Protein AF-0000000084759186 (afdb_homodimer)

Secondary structure (DSSP, 8-state):
----------HHHHHHHHHHHHHHT-HHHHHHHHHHHT----GGGHHHHHHHHHH-SEEHHHHHHHHT--HHHHHHHHHHHHHTTSEEEEE-SS-TTSEEEEE-HHHHHHHHHHHHHHHHHHHHHTTT--HHHHHHHHHHHHHHHHHHHT-/----------HHHHHHHHHHHHHHT-HHHHHHHHHHHT----GGGHHHHHHHHHH-SEEHHHHHHHHT--HHHHHHHHHHHHHTTSEEEEE-SS-TTSEEEEE-HHHHHHHHHHHHHHHHHHHHHTTT--HHHHHHHHHHHHHHHHHHHT-

Foldseek 3Di:
DPVPPDDDPCPVVVVVVVVVVVVVPDLVVLVQLCVLLVHDDDSVLSLVLLLQAVPPQDFLVVSCVVVVHDSVVSVVSLVVCVVVQQKDWAADPVGSVTIGMHGGPNSVSSVVSSVVSVVVVVVVVCPPPDPVVVVCCVVVVVVVVVVVVVD/DPVPPDDDPCVVVVVVVVVVVVVVPDLVVLVQLCVLLVHDDDSVLSLVLLLQAVPPQDFLVVSCVVVVHDSVVSVVSLVVCVVVQQKDWAADPVHSVTIGMHGGPNNVVSVVSSVVSVVVVVVVVCPPPDPVVVVCCVVVVVVVVVVVVVD

Organism: Klebsiella aerogenes (strain ATCC 13048 / DSM 30053 / CCUG 1429 / JCM 1235 / KCTC 2190 / NBRC 13534 / NCIMB 10102 / NCTC 10006 / CDC 819-56) (NCBI:txid1028307)

Radius of gyration: 20.35 Å; Cα contacts (8 Å, |Δi|>4): 389; chains: 2; bounding box: 46×51×60 Å

InterPro domains:
  IPR000835 MarR-type HTH domain [PF12802] (46-98)
  IPR000835 MarR-type HTH domain [PR00598] (58-74)
  IPR000835 MarR-type HTH domain [PR00598] (75-90)
  IPR000835 MarR-type HTH domain [PR00598] (94-110)
  IPR000835 MarR-type HTH domain [PR00598] (124-144)
  IPR000835 MarR-type HTH domain [PS50995] (14-146)
  IPR000835 MarR-type HTH domain [SM00347] (32-134)
  IPR036388 Winged helix-like DNA-binding domain superfamily [G3DSA:1.10.10.10] (1-151)
  IPR036390 Winged helix DNA-binding domain superfamily [SSF46785] (35-149)
  IPR039422 Transcription regulators MarR/SlyA-like [PTHR33164] (18-149)

Sequence (302 aa):
MQDAHNNYDITDFHGALLDIISVMNQPLRDEQILQAAGVQLEQMLFPLLVAVGRYGPVGVVELADHLGRDYTTVSRQVKKLEAQGLACKQANAKDRRISEVTLSEKGQRMIDAIAVARRRLMNQVLAGWSEDEVLALFRLTRKYANSLQRKMQDAHNNYDITDFHGALLDIISVMNQPLRDEQILQAAGVQLEQMLFPLLVAVGRYGPVGVVELADHLGRDYTTVSRQVKKLEAQGLACKQANAKDRRISEVTLSEKGQRMIDAIAVARRRLMNQVLAGWSEDEVLALFRLTRKYANSLQRK

Solvent-accessible surface area (backbone atoms only — not comparable to full-atom values): 16205 Å² total; per-residue (Å²): 129,80,78,73,73,62,79,64,84,45,65,64,40,54,50,21,51,51,48,41,50,21,55,72,41,22,66,67,53,55,48,51,36,36,58,65,35,70,55,91,69,64,72,88,46,46,67,54,54,53,46,32,68,69,54,40,74,32,35,60,62,58,51,11,45,48,68,51,48,55,52,68,61,42,52,54,49,50,52,51,35,36,75,71,49,29,29,41,78,42,61,31,88,89,43,68,88,38,53,24,31,32,58,27,74,60,26,46,54,49,51,52,36,38,49,54,28,45,40,53,54,54,30,58,52,50,56,86,58,53,70,69,57,51,54,48,42,39,52,44,46,36,51,49,32,56,37,53,74,76,100,127,83,79,73,72,63,80,66,84,46,64,63,40,54,50,21,53,50,49,40,50,21,55,71,42,22,67,66,52,54,48,50,35,35,57,66,34,72,55,90,70,63,71,88,47,46,66,54,54,52,45,33,70,69,55,41,75,32,35,61,62,57,51,12,45,48,68,51,48,55,52,69,60,44,51,53,49,49,52,52,35,36,75,71,48,31,31,41,78,41,62,31,88,89,45,66,88,39,52,24,32,32,58,27,73,62,25,46,54,49,51,51,36,37,49,55,28,47,39,53,54,53,30,57,52,49,54,86,57,52,71,68,58,50,53,46,44,37,51,45,45,37,52,48,31,56,39,54,73,78,99

pLDDT: mean 91.89, std 10.76, range [29.97, 98.69]

Nearest PDB structures (foldseek):
  2yr2-assembly1_A  TM=8.138E-01  e=5.892E-07  Sulfurisphaera tokodaii
  4zzl-assembly1_B  TM=7.184E-01  e=1.821E-06  Pseudomonas aeruginosa
  4zzl-assembly1_A  TM=7.058E-01  e=1.250E-06  Pseudomonas aeruginosa
  1lj9-assembly1_B  TM=6.520E-01  e=1.103E-06  Enterococcus faecalis
  1lnw-assembly7_A  TM=6.475E-01  e=1.103E-06  Pseudomonas aeruginosa

Structure (mmCIF, N/CA/C/O backbone):
data_AF-0000000084759186-model_v1
#
loop_
_entity.id
_entity.type
_entity.pdbx_description
1 polymer 'Putative regulatory protein MarR'
#
loop_
_atom_site.group_PDB
_atom_site.id
_atom_site.type_symbol
_atom_site.label_atom_id
_atom_site.label_alt_id
_atom_site.label_comp_id
_atom_site.label_asym_id
_atom_site.label_entity_id
_atom_site.label_seq_id
_atom_site.pdbx_PDB_ins_code
_atom_site.Cartn_x
_atom_site.Cartn_y
_atom_site.Cartn_z
_atom_site.occupancy
_atom_site.B_iso_or_equiv
_atom_site.auth_seq_id
_atom_site.auth_comp_id
_atom_site.auth_asym_id
_atom_site.auth_atom_id
_atom_site.pdbx_PDB_model_num
ATOM 1 N N . MET A 1 1 ? -22.516 -23.75 16.75 1 29.97 1 MET A N 1
ATOM 2 C CA . MET A 1 1 ? -22.625 -22.453 16.078 1 29.97 1 MET A CA 1
ATOM 3 C C . MET A 1 1 ? -21.984 -22.5 14.703 1 29.97 1 MET A C 1
ATOM 5 O O . MET A 1 1 ? -20.844 -22.969 14.562 1 29.97 1 MET A O 1
ATOM 9 N N . GLN A 1 2 ? -22.531 -22.828 13.633 1 36.16 2 GLN A N 1
ATOM 10 C CA . GLN A 1 2 ? -22.062 -23.234 12.312 1 36.16 2 GLN A CA 1
ATOM 11 C C . GLN A 1 2 ? -21.016 -22.25 11.773 1 36.16 2 GLN A C 1
ATOM 13 O O . GLN A 1 2 ? -21.297 -21.047 11.672 1 36.16 2 GLN A O 1
ATOM 18 N N . ASP A 1 3 ? -19.766 -22.219 12.148 1 42.41 3 ASP A N 1
ATOM 19 C CA . ASP A 1 3 ? -18.656 -21.312 11.828 1 42.41 3 ASP A CA 1
ATOM 20 C C . ASP A 1 3 ? -18.719 -20.875 10.367 1 42.41 3 ASP A C 1
ATOM 22 O O . ASP A 1 3 ? -18.266 -21.594 9.477 1 42.41 3 ASP A O 1
ATOM 26 N N . ALA A 1 4 ? -19.938 -20.531 9.961 1 45.53 4 ALA A N 1
ATOM 27 C CA . ALA A 1 4 ? -20.266 -20.219 8.57 1 45.53 4 ALA A CA 1
ATOM 28 C C . ALA A 1 4 ? -19.109 -19.484 7.895 1 45.53 4 ALA A C 1
ATOM 30 O O . ALA A 1 4 ? -18.875 -18.297 8.164 1 45.53 4 ALA A O 1
ATOM 31 N N . HIS A 1 5 ? -17.938 -20.125 7.715 1 59.78 5 HIS A N 1
ATOM 32 C CA . HIS A 1 5 ? -16.766 -19.594 7.035 1 59.78 5 HIS A CA 1
ATOM 33 C C . HIS A 1 5 ? -17.141 -18.812 5.781 1 59.78 5 HIS A C 1
ATOM 35 O O . HIS A 1 5 ? -17.797 -19.359 4.883 1 59.78 5 HIS A O 1
ATOM 41 N N . ASN A 1 6 ? -17.375 -17.5 5.82 1 76.38 6 ASN A N 1
ATOM 42 C CA . ASN A 1 6 ? -17.703 -16.672 4.664 1 76.38 6 ASN A CA 1
ATOM 43 C C . ASN A 1 6 ? -16.719 -16.891 3.518 1 76.38 6 ASN A C 1
ATOM 45 O O . ASN A 1 6 ? -15.57 -17.281 3.744 1 76.38 6 ASN A O 1
ATOM 49 N N . ASN A 1 7 ? -17.234 -17.078 2.367 1 90.81 7 ASN A N 1
ATOM 50 C CA . ASN A 1 7 ? -16.5 -17.25 1.122 1 90.81 7 ASN A CA 1
ATOM 51 C C . ASN A 1 7 ? -16.781 -16.109 0.146 1 90.81 7 ASN A C 1
ATOM 53 O O . ASN A 1 7 ? -17.281 -16.344 -0.953 1 90.81 7 ASN A O 1
ATOM 57 N N . TYR A 1 8 ? -16.406 -14.984 0.609 1 95.69 8 TYR A N 1
ATOM 58 C CA . TYR A 1 8 ? -16.609 -13.82 -0.238 1 95.69 8 TYR A CA 1
ATOM 59 C C . TYR A 1 8 ? -15.672 -13.836 -1.438 1 95.69 8 TYR A C 1
ATOM 61 O O . TYR A 1 8 ? -14.523 -14.273 -1.328 1 95.69 8 TYR A O 1
ATOM 69 N N . ASP A 1 9 ? -16.188 -13.477 -2.578 1 96.38 9 ASP A N 1
ATOM 70 C CA . ASP A 1 9 ? -15.297 -13.188 -3.699 1 96.38 9 ASP A CA 1
ATOM 71 C C . ASP A 1 9 ? -14.523 -11.891 -3.463 1 96.38 9 ASP A C 1
ATOM 73 O O . ASP A 1 9 ? -15.07 -10.797 -3.615 1 96.38 9 ASP A O 1
ATOM 77 N N . ILE A 1 10 ? -13.227 -11.984 -3.16 1 96.62 10 ILE A N 1
ATOM 78 C CA . ILE A 1 10 ? -12.438 -10.836 -2.721 1 96.62 10 ILE A CA 1
ATOM 79 C C . ILE A 1 10 ? -11.688 -10.242 -3.912 1 96.62 10 ILE A C 1
ATOM 81 O O . ILE A 1 10 ? -10.898 -9.305 -3.752 1 96.62 10 ILE A O 1
ATOM 85 N N . THR A 1 11 ? -11.898 -10.734 -5.117 1 95.31 11 THR A N 1
ATOM 86 C CA . THR A 1 11 ? -11.086 -10.383 -6.277 1 95.31 11 THR A CA 1
ATOM 87 C C . THR A 1 11 ? -11.109 -8.875 -6.52 1 95.31 11 THR A C 1
ATOM 89 O O . THR A 1 11 ? -10.055 -8.242 -6.625 1 95.31 11 THR A O 1
ATOM 92 N N . ASP A 1 12 ? -12.273 -8.328 -6.512 1 95.75 12 ASP A N 1
ATOM 93 C CA . ASP A 1 12 ? -12.398 -6.902 -6.785 1 95.75 12 ASP A CA 1
ATOM 94 C C . ASP A 1 12 ? -11.875 -6.074 -5.617 1 95.75 12 ASP A C 1
ATOM 96 O O . ASP A 1 12 ? -11.297 -5.004 -5.816 1 95.75 12 ASP A O 1
ATOM 100 N N . PHE A 1 13 ? -12.125 -6.543 -4.395 1 97.88 13 PHE A N 1
ATOM 101 C CA . PHE A 1 13 ? -11.664 -5.84 -3.203 1 97.88 13 PHE A CA 1
ATOM 102 C C . PHE A 1 13 ? -10.141 -5.828 -3.137 1 97.88 13 PHE A C 1
ATOM 104 O O . PHE A 1 13 ? -9.531 -4.77 -2.977 1 97.88 13 PHE A O 1
ATOM 111 N N . HIS A 1 14 ? -9.539 -6.992 -3.316 1 96.56 14 HIS A N 1
ATOM 112 C CA . HIS A 1 14 ? -8.086 -7.078 -3.332 1 96.56 14 HIS A CA 1
ATOM 113 C C . HIS A 1 14 ? -7.5 -6.238 -4.465 1 96.56 14 HIS A C 1
ATOM 115 O O . HIS A 1 14 ? -6.5 -5.539 -4.27 1 96.56 14 HIS A O 1
ATOM 121 N N . GLY A 1 15 ? -8.141 -6.281 -5.652 1 95.75 15 GLY A N 1
ATOM 122 C CA . GLY A 1 15 ? -7.715 -5.438 -6.754 1 95.75 15 GLY A CA 1
ATOM 123 C C . GLY A 1 15 ? -7.754 -3.957 -6.422 1 95.75 15 GLY A C 1
ATOM 124 O O . GLY A 1 15 ? -6.855 -3.203 -6.809 1 95.75 15 GLY A O 1
ATOM 125 N N . ALA A 1 16 ? -8.789 -3.514 -5.707 1 97.31 16 ALA A N 1
ATOM 126 C CA . ALA A 1 16 ? -8.906 -2.121 -5.277 1 97.31 16 ALA A CA 1
ATOM 127 C C . ALA A 1 16 ? -7.777 -1.743 -4.324 1 97.31 16 ALA A C 1
ATOM 129 O O . ALA A 1 16 ? -7.223 -0.645 -4.41 1 97.31 16 ALA A O 1
ATOM 130 N N . LEU A 1 17 ? -7.426 -2.66 -3.398 1 96.5 17 LEU A N 1
ATOM 131 C CA . LEU A 1 17 ? -6.309 -2.42 -2.49 1 96.5 17 LEU A CA 1
ATOM 132 C C . LEU A 1 17 ? -5.008 -2.238 -3.266 1 96.5 17 LEU A C 1
ATOM 134 O O . LEU A 1 17 ? -4.25 -1.301 -3.004 1 96.5 17 LEU A O 1
ATOM 138 N N . LEU A 1 18 ? -4.785 -3.049 -4.258 1 94.12 18 LEU A N 1
ATOM 139 C CA . LEU A 1 18 ? -3.578 -2.947 -5.07 1 94.12 18 LEU A CA 1
ATOM 140 C C . LEU A 1 18 ? -3.551 -1.63 -5.84 1 94.12 18 LEU A C 1
ATOM 142 O O . LEU A 1 18 ? -2.496 -1.005 -5.973 1 94.12 18 LEU A O 1
ATOM 146 N N . ASP A 1 19 ? -4.695 -1.221 -6.348 1 94.81 19 ASP A N 1
ATOM 147 C CA . ASP A 1 19 ? -4.777 0.054 -7.051 1 94.81 19 ASP A CA 1
ATOM 148 C C . ASP A 1 19 ? -4.434 1.218 -6.125 1 94.81 19 ASP A C 1
ATOM 150 O O . ASP A 1 19 ? -3.699 2.131 -6.512 1 94.81 19 ASP A O 1
ATOM 154 N N . ILE A 1 20 ? -4.949 1.207 -4.961 1 95.38 20 ILE A N 1
ATOM 155 C CA . ILE A 1 20 ? -4.695 2.26 -3.982 1 95.38 20 ILE A CA 1
ATOM 156 C C . ILE A 1 20 ? -3.209 2.287 -3.631 1 95.38 20 ILE A C 1
ATOM 158 O O . ILE A 1 20 ? -2.58 3.348 -3.648 1 95.38 20 ILE A O 1
ATOM 162 N N . ILE A 1 21 ? -2.666 1.12 -3.379 1 92.06 21 ILE A N 1
ATOM 163 C CA . ILE A 1 21 ? -1.254 1.005 -3.031 1 92.06 21 ILE A CA 1
ATOM 164 C C . ILE A 1 21 ? -0.395 1.52 -4.184 1 92.06 21 ILE A C 1
ATOM 166 O O . ILE A 1 21 ? 0.583 2.238 -3.965 1 92.06 21 ILE A O 1
ATOM 170 N N . SER A 1 22 ? -0.747 1.16 -5.395 1 90.94 22 SER A N 1
ATOM 171 C CA . SER A 1 22 ? -0.019 1.602 -6.582 1 90.94 22 SER A CA 1
ATOM 172 C C . SER A 1 22 ? 0.025 3.123 -6.668 1 90.94 22 SER A C 1
ATOM 174 O O . SER A 1 22 ? 1.08 3.705 -6.926 1 90.94 22 SER A O 1
ATOM 176 N N . VAL A 1 23 ? -1.062 3.801 -6.422 1 90.62 23 VAL A N 1
ATOM 177 C CA . VAL A 1 23 ? -1.126 5.258 -6.488 1 90.62 23 VAL A CA 1
ATOM 178 C C . VAL A 1 23 ? -0.331 5.863 -5.336 1 90.62 23 VAL A C 1
ATOM 180 O O . VAL A 1 23 ? 0.427 6.816 -5.531 1 90.62 23 VAL A O 1
ATOM 183 N N . MET A 1 24 ? -0.495 5.266 -4.156 1 88.31 24 MET A N 1
ATOM 184 C CA . MET A 1 24 ? 0.158 5.793 -2.963 1 88.31 24 MET A CA 1
ATOM 185 C C . MET A 1 24 ? 1.672 5.641 -3.059 1 88.31 24 MET A C 1
ATOM 187 O O . MET A 1 24 ? 2.416 6.438 -2.482 1 88.31 24 MET A O 1
ATOM 191 N N . ASN A 1 25 ? 2.131 4.695 -3.818 1 82.75 25 ASN A N 1
ATOM 192 C CA . ASN A 1 25 ? 3.561 4.426 -3.934 1 82.75 25 ASN A CA 1
ATOM 193 C C . ASN A 1 25 ? 4.172 5.152 -5.129 1 82.75 25 ASN A C 1
ATOM 195 O O . ASN A 1 25 ? 5.371 5.023 -5.395 1 82.75 25 ASN A O 1
ATOM 199 N N . GLN A 1 26 ? 3.42 5.918 -5.832 1 85.12 26 GLN A N 1
ATOM 200 C CA . GLN A 1 26 ? 3.943 6.641 -6.984 1 85.12 26 GLN A CA 1
ATOM 201 C C . GLN A 1 26 ? 4.777 7.844 -6.551 1 85.12 26 GLN A C 1
ATOM 203 O O . GLN A 1 26 ? 4.289 8.711 -5.82 1 85.12 26 GLN A O 1
ATOM 208 N N . PRO A 1 27 ? 5.949 7.953 -7.102 1 83.44 27 PRO A N 1
ATOM 209 C CA . PRO A 1 27 ? 6.812 9.078 -6.75 1 83.44 27 PRO A CA 1
ATOM 210 C C . PRO A 1 27 ? 6.195 10.43 -7.105 1 83.44 27 PRO A C 1
ATOM 212 O O . PRO A 1 27 ? 6.422 11.422 -6.406 1 83.44 27 PRO A O 1
ATOM 215 N N . LEU A 1 28 ? 5.469 10.461 -8.109 1 84.69 28 LEU A N 1
ATOM 216 C CA . LEU A 1 28 ? 4.855 11.719 -8.531 1 84.69 28 LEU A CA 1
ATOM 217 C C . LEU A 1 28 ? 3.867 12.219 -7.484 1 84.69 28 LEU A C 1
ATOM 219 O O . LEU A 1 28 ? 3.756 13.43 -7.262 1 84.69 28 LEU A O 1
ATOM 223 N N . ARG A 1 29 ? 3.15 11.336 -6.871 1 86.62 29 ARG A N 1
ATOM 224 C CA . ARG A 1 29 ? 2.219 11.719 -5.816 1 86.62 29 ARG A CA 1
ATOM 225 C C . ARG A 1 29 ? 2.957 12.32 -4.625 1 86.62 29 ARG A C 1
ATOM 227 O O . ARG A 1 29 ? 2.539 13.344 -4.078 1 86.62 29 ARG A O 1
ATOM 234 N N . ASP A 1 30 ? 4.062 11.703 -4.262 1 90.31 30 ASP A N 1
ATOM 235 C CA . ASP A 1 30 ? 4.879 12.219 -3.174 1 90.31 30 ASP A CA 1
ATOM 236 C C . ASP A 1 30 ? 5.371 13.633 -3.482 1 90.31 30 ASP A C 1
ATOM 238 O O . ASP A 1 30 ? 5.332 14.516 -2.621 1 90.31 30 ASP A O 1
ATOM 242 N N . GLU A 1 31 ? 5.719 13.789 -4.691 1 91.38 31 GLU A N 1
ATOM 243 C CA . GLU A 1 31 ? 6.203 15.102 -5.105 1 91.38 31 GLU A CA 1
ATOM 244 C C . GLU A 1 31 ? 5.102 16.156 -5.016 1 91.38 31 GLU A C 1
ATOM 246 O O . GLU A 1 31 ? 5.348 17.281 -4.582 1 91.38 31 GLU A O 1
ATOM 251 N N . GLN A 1 32 ? 3.967 15.789 -5.449 1 92.75 32 GLN A N 1
ATOM 252 C CA . GLN A 1 32 ? 2.832 16.703 -5.387 1 92.75 32 GLN A CA 1
ATOM 253 C C . GLN A 1 32 ? 2.539 17.125 -3.949 1 92.75 32 GLN A C 1
ATOM 255 O O . GLN A 1 32 ? 2.291 18.297 -3.676 1 92.75 32 GLN A O 1
ATOM 260 N N . ILE A 1 33 ? 2.6 16.234 -3.053 1 95 33 ILE A N 1
ATOM 261 C CA . ILE A 1 33 ? 2.33 16.516 -1.646 1 95 33 ILE A CA 1
ATOM 262 C C . ILE A 1 33 ? 3.434 17.406 -1.079 1 95 33 ILE A C 1
ATOM 264 O O . ILE A 1 33 ? 3.154 18.375 -0.377 1 95 33 ILE A O 1
ATOM 268 N N . LEU A 1 34 ? 4.672 17.062 -1.412 1 96.56 34 LEU A N 1
ATOM 269 C CA . LEU A 1 34 ? 5.801 17.844 -0.929 1 96.56 34 LEU A CA 1
ATOM 270 C C . LEU A 1 34 ? 5.711 19.281 -1.438 1 96.56 34 LEU A C 1
ATOM 272 O O . LEU A 1 34 ? 5.918 20.234 -0.677 1 96.56 34 LEU A O 1
ATOM 276 N N . GLN A 1 35 ? 5.344 19.422 -2.68 1 96.25 35 GLN A N 1
ATOM 277 C CA . GLN A 1 35 ? 5.191 20.75 -3.271 1 96.25 35 GLN A CA 1
ATOM 278 C C . GLN A 1 35 ? 4.047 21.516 -2.619 1 96.25 35 GLN A C 1
ATOM 280 O O . GLN A 1 35 ? 4.199 22.688 -2.264 1 96.25 35 GLN A O 1
ATOM 285 N N . ALA A 1 36 ? 2.975 20.859 -2.473 1 96.06 36 ALA A N 1
ATOM 286 C CA . ALA A 1 36 ? 1.81 21.484 -1.861 1 96.06 36 ALA A CA 1
ATOM 287 C C . ALA A 1 36 ? 2.098 21.891 -0.419 1 96.06 36 ALA A C 1
ATOM 289 O O . ALA A 1 36 ? 1.571 22.891 0.068 1 96.06 36 ALA A O 1
ATOM 290 N N . ALA A 1 37 ? 2.883 21.125 0.257 1 97 37 ALA A N 1
ATOM 291 C CA . ALA A 1 37 ? 3.24 21.391 1.647 1 97 37 ALA A CA 1
ATOM 292 C C . ALA A 1 37 ? 4.293 22.5 1.738 1 97 37 ALA A C 1
ATOM 294 O O . ALA A 1 37 ? 4.531 23.047 2.816 1 97 37 ALA A O 1
ATOM 295 N N . GLY A 1 38 ? 5.008 22.766 0.639 1 96.88 38 GLY A N 1
ATOM 296 C CA . GLY A 1 38 ? 6.051 23.781 0.621 1 96.88 38 GLY A CA 1
ATOM 297 C C . GLY A 1 38 ? 7.309 23.359 1.352 1 96.88 38 GLY A C 1
ATOM 298 O O . GLY A 1 38 ? 7.949 24.172 2.021 1 96.88 38 GLY A O 1
ATOM 299 N N . VAL A 1 39 ? 7.637 22.109 1.291 1 96.75 39 VAL A N 1
ATOM 300 C CA . VAL A 1 39 ? 8.812 21.625 2 1 96.75 39 VAL A CA 1
ATOM 301 C C . VAL A 1 39 ? 9.812 21.031 1.005 1 96.75 39 VAL A C 1
ATOM 303 O O . VAL A 1 39 ? 9.43 20.625 -0.1 1 96.75 39 VAL A O 1
ATOM 306 N N . GLN A 1 40 ? 11.023 21.078 1.417 1 95.12 40 GLN A N 1
ATOM 307 C CA . GLN A 1 40 ? 12.094 20.469 0.633 1 95.12 40 GLN A CA 1
ATOM 308 C C . GLN A 1 40 ? 12.602 19.188 1.285 1 95.12 40 GLN A C 1
ATOM 310 O O . GLN A 1 40 ? 13.102 19.219 2.412 1 95.12 40 GLN A O 1
ATOM 315 N N . LEU A 1 41 ? 12.461 18.062 0.63 1 96.44 41 LEU A N 1
ATOM 316 C CA . LEU A 1 41 ? 12.875 16.734 1.083 1 96.44 41 LEU A CA 1
ATOM 317 C C . LEU A 1 41 ? 13.156 15.82 -0.103 1 96.44 41 LEU A C 1
ATOM 319 O O . LEU A 1 41 ? 12.406 15.812 -1.078 1 96.44 41 LEU A O 1
ATOM 323 N N . GLU A 1 42 ? 14.305 15.18 -0.032 1 94.25 42 GLU A N 1
ATOM 324 C CA . GLU A 1 42 ? 14.531 14.164 -1.055 1 94.25 42 GLU A CA 1
ATOM 325 C C . GLU A 1 42 ? 13.375 13.164 -1.1 1 94.25 42 GLU A C 1
ATOM 327 O O . GLU A 1 42 ? 12.961 12.641 -0.065 1 94.25 42 GLU A O 1
ATOM 332 N N . GLN A 1 43 ? 12.977 12.922 -2.271 1 91.19 43 GLN A N 1
ATOM 333 C CA . GLN A 1 43 ? 11.781 12.102 -2.465 1 91.19 43 GLN A CA 1
ATOM 334 C C . GLN A 1 43 ? 11.961 10.727 -1.834 1 91.19 43 GLN A C 1
ATOM 336 O O . GLN A 1 43 ? 11.016 10.18 -1.255 1 91.19 43 GLN A O 1
ATOM 341 N N . MET A 1 44 ? 13.164 10.18 -1.938 1 89.06 44 MET A N 1
ATOM 342 C CA . MET A 1 44 ? 13.422 8.836 -1.429 1 89.06 44 MET A CA 1
ATOM 343 C C . MET A 1 44 ? 13.297 8.789 0.09 1 89.06 44 MET A C 1
ATOM 345 O O . MET A 1 44 ? 13.18 7.715 0.678 1 89.06 44 MET A O 1
ATOM 349 N N . LEU A 1 45 ? 13.32 9.977 0.776 1 95.19 45 LEU A N 1
ATOM 350 C CA . LEU A 1 45 ? 13.273 10.031 2.232 1 95.19 45 LEU A CA 1
ATOM 351 C C . LEU A 1 45 ? 11.836 10.219 2.721 1 95.19 45 LEU A C 1
ATOM 353 O O . LEU A 1 45 ? 11.555 10.031 3.906 1 95.19 45 LEU A O 1
ATOM 357 N N . PHE A 1 46 ? 10.953 10.5 1.841 1 95.56 46 PHE A N 1
ATOM 358 C CA . PHE A 1 46 ? 9.594 10.875 2.195 1 95.56 46 PHE A CA 1
ATOM 359 C C . PHE A 1 46 ? 8.883 9.727 2.902 1 95.56 46 PHE A C 1
ATOM 361 O O . PHE A 1 46 ? 8.367 9.898 4.008 1 95.56 46 PHE A O 1
ATOM 368 N N . PRO A 1 47 ? 8.844 8.469 2.357 1 94.25 47 PRO A N 1
ATOM 369 C CA . PRO A 1 47 ? 8.164 7.379 3.057 1 94.25 47 PRO A CA 1
ATOM 370 C C . PRO A 1 47 ? 8.742 7.113 4.445 1 94.25 47 PRO A C 1
ATOM 372 O O . PRO A 1 47 ? 8 6.777 5.371 1 94.25 47 PRO A O 1
ATOM 375 N N . LEU A 1 48 ? 10.016 7.297 4.547 1 95.69 48 LEU A N 1
ATOM 376 C CA . LEU A 1 48 ? 10.672 7.039 5.824 1 95.69 48 LEU A CA 1
ATOM 377 C C . LEU A 1 48 ? 10.273 8.086 6.859 1 95.69 48 LEU A C 1
ATOM 379 O O . LEU A 1 48 ? 9.969 7.75 8.008 1 95.69 48 LEU A O 1
ATOM 383 N N . LEU A 1 49 ? 10.305 9.344 6.457 1 97.69 49 LEU A N 1
ATOM 384 C CA . LEU A 1 49 ? 9.891 10.422 7.355 1 97.69 49 LEU A CA 1
ATOM 385 C C . LEU A 1 49 ? 8.477 10.188 7.867 1 97.69 49 LEU A C 1
ATOM 387 O O . LEU A 1 49 ? 8.211 10.312 9.062 1 97.69 49 LEU A O 1
ATOM 391 N N . VAL A 1 50 ? 7.613 9.812 6.973 1 96.75 50 VAL A N 1
ATOM 392 C CA . VAL A 1 50 ? 6.219 9.555 7.309 1 96.75 50 VAL A CA 1
ATOM 393 C C . VAL A 1 50 ? 6.125 8.375 8.273 1 96.75 50 VAL A C 1
ATOM 395 O O . VAL A 1 50 ? 5.395 8.43 9.266 1 96.75 50 VAL A O 1
ATOM 398 N N . ALA A 1 51 ? 6.859 7.348 7.996 1 95.69 51 ALA A N 1
ATOM 399 C CA . ALA A 1 51 ? 6.844 6.16 8.852 1 95.69 51 ALA A CA 1
ATOM 400 C C . ALA A 1 51 ? 7.352 6.484 10.25 1 95.69 51 ALA A C 1
ATOM 402 O O . ALA A 1 51 ? 6.781 6.027 11.242 1 95.69 51 ALA A O 1
ATOM 403 N N . VAL A 1 52 ? 8.398 7.266 10.344 1 96.88 52 VAL A N 1
ATOM 404 C CA . VAL A 1 52 ? 8.922 7.652 11.648 1 96.88 52 VAL A CA 1
ATOM 405 C C . VAL A 1 52 ? 7.879 8.461 12.406 1 96.88 52 VAL A C 1
ATOM 407 O O . VAL A 1 52 ? 7.68 8.266 13.609 1 96.88 52 VAL A O 1
ATOM 410 N N . GLY A 1 53 ? 7.234 9.391 11.727 1 95.94 53 GLY A N 1
ATOM 411 C CA . GLY A 1 53 ? 6.184 10.18 12.344 1 95.94 53 GLY A CA 1
ATOM 412 C C . GLY A 1 53 ? 5.027 9.344 12.852 1 95.94 53 GLY A C 1
ATOM 413 O O . GLY A 1 53 ? 4.402 9.68 13.859 1 95.94 53 GLY A O 1
ATOM 414 N N . ARG A 1 54 ? 4.82 8.266 12.234 1 94.19 54 ARG A N 1
ATOM 415 C CA . ARG A 1 54 ? 3.66 7.43 12.547 1 94.19 54 ARG A CA 1
ATOM 416 C C . ARG A 1 54 ? 3.996 6.398 13.617 1 94.19 54 ARG A C 1
ATOM 418 O O . ARG A 1 54 ? 3.197 6.156 14.523 1 94.19 54 ARG A O 1
ATOM 425 N N . TYR A 1 55 ? 5.125 5.824 13.5 1 92.81 55 TYR A N 1
ATOM 426 C CA . TYR A 1 55 ? 5.422 4.645 14.312 1 92.81 55 TYR A CA 1
ATOM 427 C C . TYR A 1 55 ? 6.453 4.965 15.383 1 92.81 55 TYR A C 1
ATOM 429 O O . TYR A 1 55 ? 6.746 4.129 16.25 1 92.81 55 TYR A O 1
ATOM 437 N N . GLY A 1 56 ? 7.051 6.137 15.367 1 90.94 56 GLY A N 1
ATOM 438 C CA . GLY A 1 56 ? 8.102 6.473 16.312 1 90.94 56 GLY A CA 1
ATOM 439 C C . GLY A 1 56 ? 7.594 6.652 17.734 1 90.94 56 GLY A C 1
ATOM 440 O O . GLY A 1 56 ? 6.426 6.996 17.938 1 90.94 56 GLY A O 1
ATOM 441 N N . PRO A 1 57 ? 8.43 6.402 18.734 1 95 57 PRO A N 1
ATOM 442 C CA . PRO A 1 57 ? 9.781 5.832 18.625 1 95 57 PRO A CA 1
ATOM 443 C C . PRO A 1 57 ? 9.773 4.41 18.078 1 95 57 PRO A C 1
ATOM 445 O O . PRO A 1 57 ? 8.93 3.596 18.469 1 95 57 PRO A O 1
ATOM 448 N N . VAL A 1 58 ? 10.656 4.152 17.047 1 94.44 58 VAL A N 1
ATOM 449 C CA . VAL A 1 58 ? 10.625 2.865 16.359 1 94.44 58 VAL A CA 1
ATOM 450 C C . VAL A 1 58 ? 12.047 2.43 16.016 1 94.44 58 VAL A C 1
ATOM 452 O O . VAL A 1 58 ? 12.883 3.254 15.641 1 94.44 58 VAL A O 1
ATOM 455 N N . GLY A 1 59 ? 12.281 1.138 16.156 1 94.19 59 GLY A N 1
ATOM 456 C CA . GLY A 1 59 ? 13.578 0.607 15.758 1 94.19 59 GLY A CA 1
ATOM 457 C C . GLY A 1 59 ? 13.773 0.561 14.258 1 94.19 59 GLY A C 1
ATOM 458 O O . GLY A 1 59 ? 12.805 0.455 13.5 1 94.19 59 GLY A O 1
ATOM 459 N N . VAL A 1 60 ? 15.031 0.569 13.867 1 92.56 60 VAL A N 1
ATOM 460 C CA . VAL A 1 60 ? 15.375 0.584 12.453 1 92.56 60 VAL A CA 1
ATOM 461 C C . VAL A 1 60 ? 14.906 -0.712 11.797 1 92.56 60 VAL A C 1
ATOM 463 O O . VAL A 1 60 ? 14.414 -0.699 10.664 1 92.56 60 VAL A O 1
ATOM 466 N N . VAL A 1 61 ? 14.93 -1.768 12.5 1 90.44 61 VAL A N 1
ATOM 467 C CA . VAL A 1 61 ? 14.5 -3.059 11.969 1 90.44 61 VAL A CA 1
ATOM 468 C C . VAL A 1 61 ? 12.992 -3.051 11.742 1 90.44 61 VAL A C 1
ATOM 470 O O . VAL A 1 61 ? 12.516 -3.473 10.688 1 90.44 61 VAL A O 1
ATOM 473 N N . GLU A 1 62 ? 12.32 -2.562 12.703 1 91.31 62 GLU A N 1
ATOM 474 C CA . GLU A 1 62 ? 10.867 -2.471 12.609 1 91.31 62 GLU A CA 1
ATOM 475 C C . GLU A 1 62 ? 10.445 -1.527 11.484 1 91.31 62 GLU A C 1
ATOM 477 O O . GLU A 1 62 ? 9.492 -1.803 10.766 1 91.31 62 GLU A O 1
ATOM 482 N N . LEU A 1 63 ? 11.125 -0.453 11.352 1 92.88 63 LEU A N 1
ATOM 483 C CA . LEU A 1 63 ? 10.875 0.492 10.266 1 92.88 63 LEU A CA 1
ATOM 484 C C . LEU A 1 63 ? 11.055 -0.178 8.906 1 92.88 63 LEU A C 1
ATOM 486 O O . LEU A 1 63 ? 10.242 0.018 8 1 92.88 63 LEU A O 1
ATOM 490 N N . ALA A 1 64 ? 12.133 -0.939 8.781 1 92.06 64 ALA A N 1
ATOM 491 C CA . ALA A 1 64 ? 12.398 -1.671 7.551 1 92.06 64 ALA A CA 1
ATOM 492 C C . ALA A 1 64 ? 11.258 -2.631 7.219 1 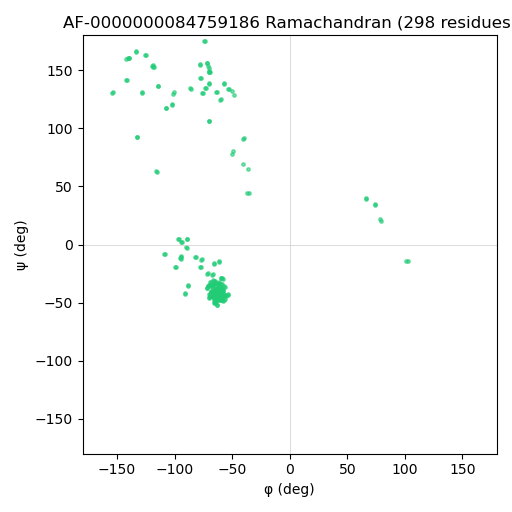92.06 64 ALA A C 1
ATOM 494 O O . ALA A 1 64 ? 10.812 -2.707 6.07 1 92.06 64 ALA A O 1
ATOM 495 N N . ASP A 1 65 ? 10.672 -3.264 8.227 1 88.31 65 ASP A N 1
ATOM 496 C CA . ASP A 1 65 ? 9.555 -4.191 8.055 1 88.31 65 ASP A CA 1
ATOM 497 C C . ASP A 1 65 ? 8.305 -3.461 7.574 1 88.31 65 ASP A C 1
ATOM 499 O O . ASP A 1 65 ? 7.645 -3.9 6.629 1 88.31 65 ASP A O 1
ATOM 503 N N . HIS A 1 66 ? 7.996 -2.299 8.156 1 88.69 66 HIS A N 1
ATOM 504 C CA . HIS A 1 66 ? 6.812 -1.521 7.801 1 88.69 66 HIS A CA 1
ATOM 505 C C . HIS A 1 66 ? 6.898 -1.022 6.363 1 88.69 66 HIS A C 1
ATOM 507 O O . HIS A 1 66 ? 5.879 -0.924 5.672 1 88.69 66 HIS A O 1
ATOM 513 N N . LEU A 1 67 ? 8.094 -0.767 5.891 1 89.5 67 LEU A N 1
ATOM 514 C CA . LEU A 1 67 ? 8.289 -0.156 4.578 1 89.5 67 LEU A CA 1
ATOM 515 C C . LEU A 1 67 ? 8.531 -1.221 3.514 1 89.5 67 LEU A C 1
ATOM 517 O O . LEU A 1 67 ? 8.5 -0.925 2.316 1 89.5 67 LEU A O 1
ATOM 521 N N . GLY A 1 68 ? 8.766 -2.432 3.914 1 83.88 68 GLY A N 1
ATOM 522 C CA . GLY A 1 68 ? 9.109 -3.49 2.977 1 83.88 68 GLY A CA 1
ATOM 523 C C . GLY A 1 68 ? 10.445 -3.273 2.299 1 83.88 68 GLY A C 1
ATOM 524 O O . GLY A 1 68 ? 10.578 -3.471 1.088 1 83.88 68 GLY A O 1
ATOM 525 N N . ARG A 1 69 ? 11.367 -2.816 3.039 1 85.88 69 ARG A N 1
ATOM 526 C CA . ARG A 1 69 ? 12.711 -2.545 2.547 1 85.88 69 ARG A CA 1
ATOM 527 C C . ARG A 1 69 ? 13.758 -3.266 3.391 1 85.88 69 ARG A C 1
ATOM 529 O O . ARG A 1 69 ? 13.461 -3.748 4.484 1 85.88 69 ARG A O 1
ATOM 536 N N . ASP A 1 70 ? 14.914 -3.338 2.803 1 88.44 70 ASP A N 1
ATOM 537 C CA . ASP A 1 70 ? 15.984 -3.98 3.557 1 88.44 70 ASP A CA 1
ATOM 538 C C . ASP A 1 70 ? 16.547 -3.035 4.613 1 88.44 70 ASP A C 1
ATOM 540 O O . ASP A 1 70 ? 16.516 -1.814 4.445 1 88.44 70 ASP A O 1
ATOM 544 N N . TYR A 1 71 ? 17.109 -3.648 5.625 1 91.81 71 TYR A N 1
ATOM 545 C CA . TYR A 1 71 ? 17.672 -2.938 6.766 1 91.81 71 TYR A CA 1
ATOM 546 C C . TYR A 1 71 ? 18.734 -1.934 6.316 1 91.81 71 TYR A C 1
ATOM 548 O O . TYR A 1 71 ? 18.75 -0.795 6.789 1 91.81 71 TYR A O 1
ATOM 556 N N . THR A 1 72 ? 19.562 -2.355 5.41 1 93.75 72 THR A N 1
ATOM 557 C CA . THR A 1 72 ? 20.688 -1.527 4.992 1 93.75 72 THR A CA 1
ATOM 558 C C . THR A 1 72 ? 20.203 -0.228 4.359 1 93.75 72 THR A C 1
ATOM 560 O O . THR A 1 72 ? 20.703 0.852 4.676 1 93.75 72 THR A O 1
ATOM 563 N N . THR A 1 73 ? 19.219 -0.339 3.531 1 92.38 73 THR A N 1
ATOM 564 C CA . THR A 1 73 ? 18.625 0.821 2.871 1 92.38 73 THR A CA 1
ATOM 565 C C . THR A 1 73 ? 18.016 1.771 3.893 1 92.38 73 THR A C 1
ATOM 567 O O . THR A 1 73 ? 18.281 2.973 3.877 1 92.38 73 THR A O 1
ATOM 570 N N . VAL A 1 74 ? 17.266 1.226 4.832 1 94.44 74 VAL A N 1
ATOM 571 C CA . VAL A 1 74 ? 16.562 2.039 5.812 1 94.44 74 VAL A CA 1
ATOM 572 C C . VAL A 1 74 ? 17.562 2.707 6.754 1 94.44 74 VAL A C 1
ATOM 574 O O . VAL A 1 74 ? 17.406 3.881 7.098 1 94.44 74 VAL A O 1
ATOM 577 N N . SER A 1 75 ? 18.578 1.942 7.125 1 95.44 75 SER A N 1
ATOM 578 C CA . SER A 1 75 ? 19.594 2.492 8.008 1 95.44 75 SER A CA 1
ATOM 579 C C . SER A 1 75 ? 20.297 3.691 7.371 1 95.44 75 SER A C 1
ATOM 581 O O . SER A 1 75 ? 20.5 4.719 8.023 1 95.44 75 SER A O 1
ATOM 583 N N . ARG A 1 76 ? 20.594 3.557 6.141 1 96.5 76 ARG A N 1
ATOM 584 C CA . ARG A 1 76 ? 21.234 4.645 5.402 1 96.5 76 ARG A CA 1
ATOM 585 C C . ARG A 1 76 ? 20.312 5.855 5.316 1 96.5 76 ARG A C 1
ATOM 587 O O . ARG A 1 76 ? 20.75 6.996 5.465 1 96.5 76 ARG A O 1
ATOM 594 N N . GLN A 1 77 ? 19.078 5.66 5.07 1 96.69 77 GLN A N 1
ATOM 595 C CA . GLN A 1 77 ? 18.094 6.742 4.945 1 96.69 77 GLN A CA 1
ATOM 596 C C . GLN A 1 77 ? 17.875 7.434 6.289 1 96.69 77 GLN A C 1
ATOM 598 O O . GLN A 1 77 ? 17.688 8.648 6.34 1 96.69 77 GLN A O 1
ATOM 603 N N . VAL A 1 78 ? 17.906 6.652 7.363 1 97.06 78 VAL A N 1
ATOM 604 C CA . VAL A 1 78 ? 17.766 7.238 8.695 1 97.06 78 VAL A CA 1
ATOM 605 C C . VAL A 1 78 ? 18.938 8.195 8.953 1 97.06 78 VAL A C 1
ATOM 607 O O . VAL A 1 78 ? 18.734 9.305 9.453 1 97.06 78 VAL A O 1
ATOM 610 N N . LYS A 1 79 ? 20.094 7.766 8.609 1 97.38 79 LYS A N 1
ATOM 611 C CA . LYS A 1 79 ? 21.266 8.625 8.773 1 97.38 79 LYS A CA 1
ATOM 612 C C . LYS A 1 79 ? 21.109 9.922 7.98 1 97.38 79 LYS A C 1
ATOM 614 O O . LYS A 1 79 ? 21.5 10.992 8.453 1 97.38 79 LYS A O 1
ATOM 619 N N . LYS A 1 80 ? 20.578 9.82 6.836 1 97.75 80 LYS A N 1
ATOM 620 C CA . LYS A 1 80 ? 20.344 11.008 6.012 1 97.75 80 LYS A CA 1
ATOM 621 C C . LYS A 1 80 ? 19.344 11.945 6.664 1 97.75 80 LYS A C 1
ATOM 623 O O . LYS A 1 80 ? 19.516 13.164 6.652 1 97.75 80 LYS A O 1
ATOM 628 N N . LEU A 1 81 ? 18.281 11.391 7.238 1 98 81 LEU A N 1
ATOM 629 C CA . LEU A 1 81 ? 17.297 12.203 7.949 1 98 81 LEU A CA 1
ATOM 630 C C . LEU A 1 81 ? 17.922 12.906 9.141 1 98 81 LEU A C 1
ATOM 632 O O . LEU A 1 81 ? 17.641 14.078 9.391 1 98 81 LEU A O 1
ATOM 636 N N . GLU A 1 82 ? 18.75 12.188 9.805 1 97.69 82 GLU A N 1
ATOM 637 C CA . GLU A 1 82 ? 19.453 12.773 10.938 1 97.69 82 GLU A CA 1
ATOM 638 C C . GLU A 1 82 ? 20.359 13.914 10.492 1 97.69 82 GLU A C 1
ATOM 640 O O . GLU A 1 82 ? 20.391 14.977 11.125 1 97.69 82 GLU A O 1
ATOM 645 N N . ALA A 1 83 ? 21.078 13.648 9.477 1 97.75 83 ALA A N 1
ATOM 646 C CA . ALA A 1 83 ? 22 14.641 8.953 1 97.75 83 ALA A CA 1
ATOM 647 C C . ALA A 1 83 ? 21.266 15.922 8.555 1 97.75 83 ALA A C 1
ATOM 649 O O . ALA A 1 83 ? 21.828 17.016 8.656 1 97.75 83 ALA A O 1
ATOM 650 N N . GLN A 1 84 ? 20.031 15.805 8.172 1 97.5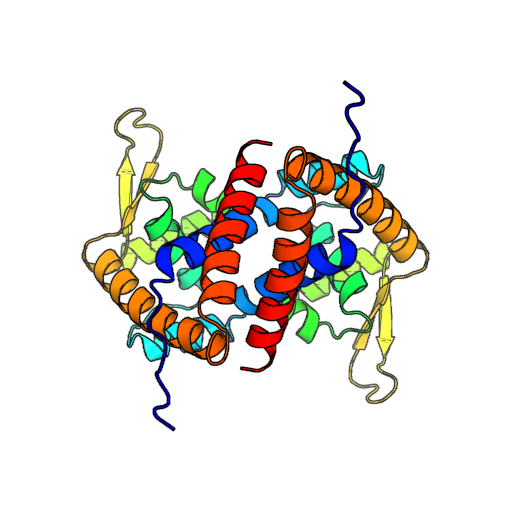6 84 GLN A N 1
ATOM 651 C CA . GLN A 1 84 ? 19.219 16.953 7.766 1 97.56 84 GLN A CA 1
ATOM 652 C C . GLN A 1 84 ? 18.5 17.562 8.961 1 97.56 84 GLN A C 1
ATOM 654 O O . GLN A 1 84 ? 17.734 18.516 8.812 1 97.56 84 GLN A O 1
ATOM 659 N N . GLY A 1 85 ? 18.656 16.953 10.117 1 97.94 85 GLY A N 1
ATOM 660 C CA . GLY A 1 85 ? 18.031 17.453 11.336 1 97.94 85 GLY A CA 1
ATOM 661 C C . GLY A 1 85 ? 16.562 17.094 11.453 1 97.94 85 GLY A C 1
ATOM 662 O O . GLY A 1 85 ? 15.812 17.75 12.18 1 97.94 85 GLY A O 1
ATOM 663 N N . LEU A 1 86 ? 16.094 16.078 10.742 1 98.5 86 LEU A N 1
ATOM 664 C CA . LEU A 1 86 ? 14.672 15.75 10.688 1 98.5 86 LEU A CA 1
ATOM 665 C C . LEU A 1 86 ? 14.336 14.609 11.641 1 98.5 86 LEU A C 1
ATOM 667 O O . LEU A 1 86 ? 13.172 14.398 11.984 1 98.5 86 LEU A O 1
ATOM 671 N N . ALA A 1 87 ? 15.312 13.852 12.047 1 98.12 87 ALA A N 1
ATOM 672 C CA . ALA A 1 87 ? 15.109 12.719 12.945 1 98.12 87 ALA A CA 1
ATOM 673 C C . ALA A 1 87 ? 16.219 12.633 13.992 1 98.12 87 ALA A C 1
ATOM 675 O O . ALA A 1 87 ? 17.266 13.258 13.836 1 98.12 87 ALA A O 1
ATOM 676 N N . CYS A 1 88 ? 15.906 11.938 15.023 1 96.69 88 CYS A N 1
ATOM 677 C CA . CYS A 1 88 ? 16.859 11.648 16.094 1 96.69 88 CYS A CA 1
ATOM 678 C C . CYS A 1 88 ? 16.906 10.156 16.391 1 96.69 88 CYS A C 1
ATOM 680 O O . CYS A 1 88 ? 15.875 9.492 16.422 1 96.69 88 CYS A O 1
ATOM 682 N N . LYS A 1 89 ? 18.094 9.727 16.406 1 93.56 89 LYS A N 1
ATOM 683 C CA . LYS A 1 89 ? 18.312 8.344 16.828 1 93.56 89 LYS A CA 1
ATOM 684 C C . LYS A 1 89 ? 18.797 8.281 18.266 1 93.56 89 LYS A C 1
ATOM 686 O O . LYS A 1 89 ? 19.656 9.055 18.688 1 93.56 89 LYS A O 1
ATOM 691 N N . GLN A 1 90 ? 18.109 7.449 19.031 1 91 90 GLN A N 1
ATOM 692 C CA . GLN A 1 90 ? 18.469 7.328 20.438 1 91 90 GLN A CA 1
ATOM 693 C C . GLN A 1 90 ? 18.375 5.879 20.906 1 91 90 GLN A C 1
ATOM 695 O O . GLN A 1 90 ? 17.703 5.059 20.281 1 91 90 GLN A O 1
ATOM 700 N N . ALA A 1 91 ? 19.062 5.609 22.016 1 87.94 91 ALA A N 1
ATOM 701 C CA . ALA A 1 91 ? 18.969 4.285 22.625 1 87.94 91 ALA A CA 1
ATOM 702 C C . ALA A 1 91 ? 17.609 4.102 23.297 1 87.94 91 ALA A C 1
ATOM 704 O O . ALA A 1 91 ? 17.094 5.031 23.922 1 87.94 91 ALA A O 1
ATOM 705 N N . ASN A 1 92 ? 17.078 2.9 23 1 84.19 92 ASN A N 1
ATOM 706 C CA . ASN A 1 92 ? 15.828 2.568 23.688 1 84.19 92 ASN A CA 1
ATOM 707 C C . ASN A 1 92 ? 15.992 2.625 25.203 1 84.19 92 ASN A C 1
ATOM 709 O O . ASN A 1 92 ? 17 2.164 25.734 1 84.19 92 ASN A O 1
ATOM 713 N N . ALA A 1 93 ? 15.039 3.16 25.797 1 81.38 93 ALA A N 1
ATOM 714 C CA . ALA A 1 93 ? 15.133 3.348 27.234 1 81.38 93 ALA A CA 1
ATOM 715 C C . ALA A 1 93 ? 15.141 2.006 27.969 1 81.38 93 ALA A C 1
ATOM 717 O O . ALA A 1 93 ? 15.805 1.854 28.984 1 81.38 93 ALA A O 1
ATOM 718 N N . LYS A 1 94 ? 14.453 1.064 27.469 1 84.44 94 LYS A N 1
ATOM 719 C CA . LYS A 1 94 ? 14.305 -0.229 28.125 1 84.44 94 LYS A CA 1
ATOM 720 C C . LYS A 1 94 ? 15.422 -1.187 27.719 1 84.44 94 LYS A C 1
ATOM 722 O O . LYS A 1 94 ? 15.828 -2.043 28.516 1 84.44 94 LYS A O 1
ATOM 727 N N . ASP A 1 95 ? 15.828 -1.13 26.609 1 81.75 95 ASP A N 1
ATOM 728 C CA . ASP A 1 95 ? 16.906 -1.953 26.062 1 81.75 95 ASP A CA 1
ATOM 729 C C . ASP A 1 95 ? 17.922 -1.104 25.297 1 81.75 95 ASP A C 1
ATOM 731 O O . ASP A 1 95 ? 17.734 -0.833 24.109 1 81.75 95 ASP A O 1
ATOM 735 N N . ARG A 1 96 ? 18.906 -0.676 25.906 1 79.81 96 ARG A N 1
ATOM 736 C CA . ARG A 1 96 ? 19.875 0.268 25.359 1 79.81 96 ARG A CA 1
ATOM 737 C C . ARG A 1 96 ? 20.578 -0.312 24.141 1 79.81 96 ARG A C 1
ATOM 739 O O . ARG A 1 96 ? 21.203 0.42 23.375 1 79.81 96 ARG A O 1
ATOM 746 N N . ARG A 1 97 ? 20.438 -1.586 23.969 1 80.88 97 ARG A N 1
ATOM 747 C CA . ARG A 1 97 ? 21.031 -2.219 22.797 1 80.88 97 ARG A CA 1
ATOM 748 C C . ARG A 1 97 ? 20.203 -1.951 21.547 1 80.88 97 ARG A C 1
ATOM 750 O O . ARG A 1 97 ? 20.672 -2.143 20.422 1 80.88 97 ARG A O 1
ATOM 757 N N . ILE A 1 98 ? 18.984 -1.449 21.781 1 83.69 98 ILE A N 1
ATOM 758 C CA . ILE A 1 98 ? 18.094 -1.162 20.672 1 83.69 98 ILE A CA 1
ATOM 759 C C . ILE A 1 98 ? 18.078 0.34 20.391 1 83.69 98 ILE A C 1
ATOM 761 O O . ILE A 1 98 ? 17.859 1.142 21.297 1 83.69 98 ILE A O 1
ATOM 765 N N . SER A 1 99 ? 18.453 0.655 19.203 1 90.62 99 SER A N 1
ATOM 766 C CA . SER A 1 99 ? 18.328 2.051 18.797 1 90.62 99 SER A CA 1
ATOM 767 C C . SER A 1 99 ? 16.938 2.342 18.234 1 90.62 99 SER A C 1
ATOM 769 O O . SER A 1 99 ? 16.375 1.518 17.516 1 90.62 99 SER A O 1
ATOM 771 N N . GLU A 1 100 ? 16.391 3.459 18.688 1 95.44 100 GLU A N 1
ATOM 772 C CA . GLU A 1 100 ? 15.094 3.877 18.172 1 95.44 100 GLU A CA 1
ATOM 773 C C . GLU A 1 100 ? 15.18 5.234 17.484 1 95.44 100 GLU A C 1
ATOM 775 O O . GLU A 1 100 ? 16.062 6.039 17.797 1 95.44 100 GLU A O 1
ATOM 780 N N . VAL A 1 101 ? 14.305 5.434 16.578 1 97.06 101 VAL A N 1
ATOM 781 C CA . VAL A 1 101 ? 14.273 6.66 15.797 1 97.06 101 VAL A CA 1
ATOM 782 C C . VAL A 1 101 ? 13 7.441 16.109 1 97.06 101 VAL A C 1
ATOM 784 O O . VAL A 1 101 ? 11.914 6.863 16.219 1 97.06 101 VAL A O 1
ATOM 787 N N . THR A 1 102 ? 13.094 8.727 16.281 1 97.25 102 THR A N 1
ATOM 788 C CA . THR A 1 102 ? 11.984 9.656 16.438 1 97.25 102 THR A CA 1
ATOM 789 C C . THR A 1 102 ? 12.18 10.891 15.562 1 97.25 102 THR A C 1
ATOM 791 O O . THR A 1 102 ? 13.258 11.102 15.008 1 97.25 102 THR A O 1
ATOM 794 N N . LEU A 1 103 ? 11.094 11.602 15.43 1 97.81 103 LEU A N 1
ATOM 795 C CA . LEU A 1 103 ? 11.227 12.867 14.719 1 97.81 103 LEU A CA 1
ATOM 796 C C . LEU A 1 103 ? 11.859 13.93 15.617 1 97.81 103 LEU A C 1
ATOM 798 O O . LEU A 1 103 ? 11.578 13.977 16.812 1 97.81 103 LEU A O 1
ATOM 802 N N . SER A 1 104 ? 12.68 14.766 15.008 1 98.06 104 SER A N 1
ATOM 803 C CA . SER A 1 104 ? 13.062 16.016 15.664 1 98.06 104 SER A CA 1
ATOM 804 C C . SER A 1 104 ? 11.922 17.031 15.625 1 98.06 104 SER A C 1
ATOM 806 O O . SER A 1 104 ? 10.859 16.75 15.055 1 98.06 104 SER A O 1
ATOM 808 N N . GLU A 1 105 ? 12.125 18.203 16.297 1 97.94 105 GLU A N 1
ATOM 809 C CA . GLU A 1 105 ? 11.148 19.281 16.188 1 97.94 105 GLU A CA 1
ATOM 810 C C . GLU A 1 105 ? 10.977 19.719 14.742 1 97.94 105 GLU A C 1
ATOM 812 O O . GLU A 1 105 ? 9.852 19.969 14.297 1 97.94 105 GLU A O 1
ATOM 817 N N . LYS A 1 106 ? 12.086 19.844 14.109 1 98.19 106 LYS A N 1
ATOM 818 C CA . LYS A 1 106 ? 12.055 20.203 12.695 1 98.19 106 LYS A CA 1
ATOM 819 C C . LYS A 1 106 ? 11.312 19.156 11.875 1 98.19 106 LYS A C 1
ATOM 821 O O . LYS A 1 106 ? 10.523 19.484 10.992 1 98.19 106 LYS A O 1
ATOM 826 N N . GLY A 1 107 ? 11.547 17.859 12.172 1 98.25 107 GLY A N 1
ATOM 827 C CA . GLY A 1 107 ? 10.852 16.766 11.508 1 98.25 107 GLY A CA 1
ATOM 828 C C . GLY A 1 107 ? 9.352 16.797 11.734 1 98.25 107 GLY A C 1
ATOM 829 O O . GLY A 1 107 ? 8.578 16.547 10.812 1 98.25 107 GLY A O 1
ATOM 830 N N . GLN A 1 108 ? 9.008 17.156 12.945 1 98.12 108 GLN A N 1
ATOM 831 C CA . GLN A 1 108 ? 7.59 17.219 13.281 1 98.12 108 GLN A CA 1
ATOM 832 C C . GLN A 1 108 ? 6.898 18.359 12.539 1 98.12 108 GLN A C 1
ATOM 834 O O . GLN A 1 108 ? 5.781 18.203 12.039 1 98.12 108 GLN A O 1
ATOM 839 N N . ARG A 1 109 ? 7.543 19.484 12.438 1 98.12 109 ARG A N 1
ATOM 840 C CA . ARG A 1 109 ? 6.988 20.609 11.688 1 98.12 109 ARG A CA 1
ATOM 841 C C . ARG A 1 109 ? 6.781 20.234 10.227 1 98.12 109 ARG A C 1
ATOM 843 O O . ARG A 1 109 ? 5.785 20.625 9.617 1 98.12 109 ARG A O 1
ATOM 850 N N . MET A 1 110 ? 7.676 19.5 9.719 1 98 110 MET A N 1
ATOM 851 C CA . MET A 1 110 ? 7.559 19.078 8.328 1 98 110 MET A CA 1
ATOM 852 C C . MET A 1 110 ? 6.387 18.125 8.148 1 98 110 MET A C 1
ATOM 854 O O . MET A 1 110 ? 5.605 18.266 7.207 1 98 110 MET A O 1
ATOM 858 N N . ILE A 1 111 ? 6.242 17.172 9.062 1 97.81 111 ILE A N 1
ATOM 859 C CA . ILE A 1 111 ? 5.137 16.219 9.016 1 97.81 111 ILE A CA 1
ATOM 860 C C . ILE A 1 111 ? 3.809 16.969 9.125 1 97.81 111 ILE A C 1
ATOM 862 O O . ILE A 1 111 ? 2.838 16.625 8.445 1 97.81 111 ILE A O 1
ATOM 866 N N . ASP A 1 112 ? 3.779 17.984 9.945 1 97.94 112 ASP A N 1
ATOM 867 C CA . ASP A 1 112 ? 2.559 18.781 10.109 1 97.94 112 ASP A CA 1
ATOM 868 C C . ASP A 1 112 ? 2.184 19.484 8.812 1 97.94 112 ASP A C 1
ATOM 870 O O . ASP A 1 112 ? 1.011 19.531 8.438 1 97.94 112 ASP A O 1
ATOM 874 N N . ALA A 1 113 ? 3.186 20.047 8.18 1 97.94 113 ALA A N 1
ATOM 875 C CA . ALA A 1 113 ? 2.953 20.719 6.898 1 97.94 113 ALA A CA 1
ATOM 876 C C . ALA A 1 113 ? 2.471 19.719 5.844 1 97.94 113 ALA A C 1
ATOM 878 O O . ALA A 1 113 ? 1.555 20.016 5.074 1 97.94 113 ALA A O 1
ATOM 879 N N . ILE A 1 114 ? 3.035 18.578 5.836 1 97.56 114 ILE A N 1
ATOM 880 C CA . ILE A 1 114 ? 2.664 17.516 4.906 1 97.56 114 ILE A CA 1
ATOM 881 C C . ILE A 1 114 ? 1.225 17.078 5.168 1 97.56 114 ILE A C 1
ATOM 883 O O . ILE A 1 114 ? 0.459 16.844 4.23 1 97.56 114 ILE A O 1
ATOM 887 N N . ALA A 1 115 ? 0.887 16.969 6.438 1 97.31 115 ALA A N 1
ATOM 888 C CA . ALA A 1 115 ? -0.455 16.547 6.824 1 97.31 115 ALA A CA 1
ATOM 889 C C . ALA A 1 115 ? -1.513 17.516 6.297 1 97.31 115 ALA A C 1
ATOM 891 O O . ALA A 1 115 ? -2.592 17.094 5.875 1 97.31 115 ALA A O 1
ATOM 892 N N . VAL A 1 116 ? -1.241 18.766 6.324 1 97.25 116 VAL A N 1
ATOM 893 C CA . VAL A 1 116 ? -2.166 19.781 5.832 1 97.25 116 VAL A CA 1
ATOM 894 C C . VAL A 1 116 ? -2.371 19.625 4.328 1 97.25 116 VAL A C 1
ATOM 896 O O . VAL A 1 116 ? -3.506 19.625 3.848 1 97.25 116 VAL A O 1
ATOM 899 N N . ALA A 1 117 ? -1.274 19.453 3.629 1 97 117 ALA A N 1
ATOM 900 C CA . ALA A 1 117 ? -1.34 19.266 2.182 1 97 117 ALA A CA 1
ATOM 901 C C . ALA A 1 117 ? -2.084 17.984 1.835 1 97 117 ALA A C 1
ATOM 903 O O . ALA A 1 117 ? -2.922 17.969 0.931 1 97 117 ALA A O 1
ATOM 904 N N . ARG A 1 118 ? -1.801 16.906 2.508 1 96.38 118 ARG A N 1
ATOM 905 C CA . ARG A 1 118 ? -2.445 15.609 2.291 1 96.38 118 ARG A CA 1
ATOM 906 C C . ARG A 1 118 ? -3.949 15.703 2.529 1 96.38 118 ARG A C 1
ATOM 908 O O . ARG A 1 118 ? -4.738 15.141 1.77 1 96.38 118 ARG A O 1
ATOM 915 N N . ARG A 1 119 ? -4.297 16.359 3.586 1 96.5 119 ARG A N 1
ATOM 916 C CA . ARG A 1 119 ? -5.711 16.531 3.9 1 96.5 119 ARG A CA 1
ATOM 917 C C . ARG A 1 119 ? -6.441 17.25 2.768 1 96.5 119 ARG A C 1
ATOM 919 O O . ARG A 1 119 ? -7.547 16.859 2.387 1 96.5 119 ARG A O 1
ATOM 926 N N . ARG A 1 120 ? -5.855 18.25 2.277 1 94.94 120 ARG A N 1
ATOM 927 C CA . ARG A 1 120 ? -6.457 18.984 1.169 1 94.94 120 ARG A CA 1
ATOM 928 C C . ARG A 1 120 ? -6.641 18.094 -0.05 1 94.94 120 ARG A C 1
ATOM 930 O O . ARG A 1 120 ? -7.727 18.031 -0.632 1 94.94 120 ARG A O 1
ATOM 937 N N . LEU A 1 121 ? -5.645 17.375 -0.417 1 93.31 121 LEU A N 1
ATOM 938 C CA . LEU A 1 121 ? -5.668 16.531 -1.611 1 93.31 121 LEU A CA 1
ATOM 939 C C . LEU A 1 121 ? -6.664 15.391 -1.458 1 93.31 121 LEU A C 1
ATOM 941 O O . LEU A 1 121 ? -7.445 15.117 -2.373 1 93.31 121 LEU A O 1
ATOM 945 N N . MET A 1 122 ? -6.688 14.789 -0.291 1 94.88 122 MET A N 1
ATOM 946 C CA . MET A 1 122 ? -7.59 13.656 -0.076 1 94.88 122 MET A CA 1
ATOM 947 C C . MET A 1 122 ? -9.039 14.125 -0.022 1 94.88 122 MET A C 1
ATOM 949 O O . MET A 1 122 ? -9.945 13.414 -0.477 1 94.88 122 MET A O 1
ATOM 953 N N . ASN A 1 123 ? -9.227 15.297 0.548 1 96.31 123 ASN A N 1
ATOM 954 C CA . ASN A 1 123 ? -10.578 15.844 0.564 1 96.31 123 ASN A CA 1
ATOM 955 C C . ASN A 1 123 ? -11.07 16.172 -0.843 1 96.31 123 ASN A C 1
ATOM 957 O O . ASN A 1 123 ? -12.258 16.047 -1.136 1 96.31 123 ASN A O 1
ATOM 961 N N . GLN A 1 124 ? -10.141 16.547 -1.718 1 94.31 124 GLN A N 1
ATOM 962 C CA . GLN A 1 124 ? -10.508 16.766 -3.111 1 94.31 124 GLN A CA 1
ATOM 963 C C . GLN A 1 124 ? -10.977 15.461 -3.768 1 94.31 124 GLN A C 1
ATOM 965 O O . GLN A 1 124 ? -11.93 15.461 -4.543 1 94.31 124 GLN A O 1
ATOM 970 N N . VAL A 1 125 ? -10.32 14.352 -3.498 1 94.69 125 VAL A N 1
ATOM 971 C CA . VAL A 1 125 ? -10.688 13.047 -4.035 1 94.69 125 VAL A CA 1
ATOM 972 C C . VAL A 1 125 ? -12.094 12.672 -3.574 1 94.69 125 VAL A C 1
ATOM 974 O O . VAL A 1 125 ? -12.859 12.062 -4.328 1 94.69 125 VAL A O 1
ATOM 977 N N . LEU A 1 126 ? -12.445 13.039 -2.383 1 96.38 126 LEU A N 1
ATOM 978 C CA . LEU A 1 126 ? -13.711 12.641 -1.778 1 96.38 126 LEU A CA 1
ATOM 979 C C . LEU A 1 126 ? -14.805 13.648 -2.109 1 96.38 126 LEU A C 1
ATOM 981 O O . LEU A 1 126 ? -15.938 13.523 -1.63 1 96.38 126 LEU A O 1
ATOM 985 N N . ALA A 1 127 ? -14.336 14.586 -2.953 1 92.12 127 ALA A N 1
ATOM 986 C CA . ALA A 1 127 ? -15.312 15.594 -3.342 1 92.12 127 ALA A CA 1
ATOM 987 C C . ALA A 1 127 ? -16.516 14.961 -4.047 1 92.12 127 ALA A C 1
ATOM 989 O O . ALA A 1 127 ? -16.344 14.109 -4.922 1 92.12 127 ALA A O 1
ATOM 990 N N . GLY A 1 128 ? -17.641 15.125 -3.68 1 92.62 128 GLY A N 1
ATOM 991 C CA . GLY A 1 128 ? -18.844 14.625 -4.312 1 92.62 128 GLY A CA 1
ATOM 992 C C . GLY A 1 128 ? -19.406 13.398 -3.625 1 92.62 128 GLY A C 1
ATOM 993 O O . GLY A 1 128 ? -20.469 12.898 -4.008 1 92.62 128 GLY A O 1
ATOM 994 N N . TRP A 1 129 ? -18.578 12.836 -2.791 1 96.38 129 TRP A N 1
ATOM 995 C CA . TRP A 1 129 ? -19.094 11.711 -2.016 1 96.38 129 TRP A CA 1
ATOM 996 C C . TRP A 1 129 ? -20.125 12.195 -0.989 1 96.38 129 TRP A C 1
ATOM 998 O O . TRP A 1 129 ? -20.031 13.32 -0.495 1 96.38 129 TRP A O 1
ATOM 1008 N N . SER A 1 130 ? -21.078 11.398 -0.688 1 96.56 130 SER A N 1
ATOM 1009 C CA . SER A 1 130 ? -21.953 11.711 0.44 1 96.56 130 SER A CA 1
ATOM 1010 C C . SER A 1 130 ? -21.219 11.57 1.766 1 96.56 130 SER A C 1
ATOM 1012 O O . SER A 1 130 ? -20.312 10.742 1.893 1 96.56 130 SER A O 1
ATOM 1014 N N . GLU A 1 131 ? -21.578 12.359 2.752 1 96.44 131 GLU A N 1
ATOM 1015 C CA . GLU A 1 131 ? -20.969 12.281 4.074 1 96.44 131 GLU A CA 1
ATOM 1016 C C . GLU A 1 131 ? -21.094 10.875 4.652 1 96.44 131 GLU A C 1
ATOM 1018 O O . GLU A 1 131 ? -20.156 10.367 5.277 1 96.44 131 GLU A O 1
ATOM 1023 N N . ASP A 1 132 ? -22.203 10.242 4.387 1 97.19 132 ASP A N 1
ATOM 1024 C CA . ASP A 1 132 ? -22.438 8.891 4.891 1 97.19 132 ASP A CA 1
ATOM 1025 C C . ASP A 1 132 ? -21.438 7.898 4.285 1 97.19 132 ASP A C 1
ATOM 1027 O O . ASP A 1 132 ? -20.906 7.035 4.988 1 97.19 132 ASP A O 1
ATOM 1031 N N . GLU A 1 133 ? -21.156 7.98 3.018 1 97.88 133 GLU A N 1
ATOM 1032 C CA . GLU A 1 133 ? -20.203 7.102 2.352 1 97.88 133 GLU A CA 1
ATOM 1033 C C . GLU A 1 133 ? -18.797 7.324 2.875 1 97.88 133 GLU A C 1
ATOM 1035 O O . GLU A 1 133 ? -18.047 6.367 3.111 1 97.88 133 GLU A O 1
ATOM 1040 N N . VAL A 1 134 ? -18.484 8.609 3.096 1 98.06 134 VAL A N 1
ATOM 1041 C CA . VAL A 1 134 ? -17.141 8.953 3.562 1 98.06 134 VAL A CA 1
ATOM 1042 C C . VAL A 1 134 ? -16.922 8.375 4.957 1 98.06 134 VAL A C 1
ATOM 1044 O O . VAL A 1 134 ? -15.914 7.695 5.203 1 98.06 134 VAL A O 1
ATOM 1047 N N . LEU A 1 135 ? -17.844 8.602 5.824 1 97.94 135 LEU A N 1
ATOM 1048 C CA . LEU A 1 135 ? -17.703 8.148 7.203 1 97.94 135 LEU A CA 1
ATOM 1049 C C . LEU A 1 135 ? -17.719 6.621 7.277 1 97.94 135 LEU A C 1
ATOM 1051 O O . LEU A 1 135 ? -17.016 6.031 8.094 1 97.94 135 LEU A O 1
ATOM 1055 N N . ALA A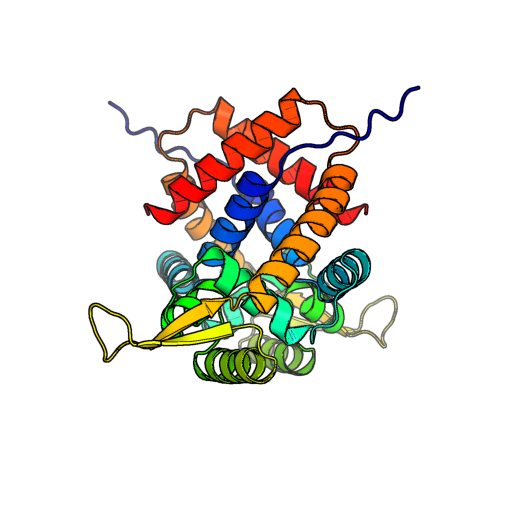 1 136 ? -18.484 5.988 6.406 1 98.38 136 ALA A N 1
ATOM 1056 C CA . ALA A 1 136 ? -18.484 4.527 6.344 1 98.38 136 ALA A CA 1
ATOM 1057 C C . ALA A 1 136 ? -17.141 4.004 5.84 1 98.38 136 ALA A C 1
ATOM 1059 O O . ALA A 1 136 ? -16.609 3.035 6.383 1 98.38 136 ALA A O 1
ATOM 1060 N N . LEU A 1 137 ? -16.609 4.633 4.789 1 98.62 137 LEU A N 1
ATOM 1061 C CA . LEU A 1 137 ? -15.289 4.25 4.277 1 98.62 137 LEU A CA 1
ATOM 1062 C C . LEU A 1 137 ? -14.234 4.344 5.371 1 98.62 137 LEU A C 1
ATOM 1064 O O . LEU A 1 137 ? -13.453 3.41 5.57 1 98.62 137 LEU A O 1
ATOM 1068 N N . PHE A 1 138 ? -14.242 5.492 6.121 1 98.62 138 PHE A N 1
ATOM 1069 C CA . PHE A 1 138 ? -13.266 5.703 7.184 1 98.62 138 PHE A CA 1
ATOM 1070 C C . PHE A 1 138 ? -13.383 4.617 8.25 1 98.62 138 PHE A C 1
ATOM 1072 O O . PHE A 1 138 ? -12.383 3.988 8.609 1 98.62 138 PHE A O 1
ATOM 1079 N N . ARG A 1 139 ? -14.57 4.379 8.641 1 98.56 139 ARG A N 1
ATOM 1080 C CA . ARG A 1 139 ? -14.836 3.422 9.711 1 98.56 139 ARG A CA 1
ATOM 1081 C C . ARG A 1 139 ? -14.445 2.008 9.289 1 98.56 139 ARG A C 1
ATOM 1083 O O . ARG A 1 139 ? -13.766 1.3 10.031 1 98.56 139 ARG A O 1
ATOM 1090 N N . LEU A 1 140 ? -14.906 1.586 8.141 1 98.69 140 LEU A N 1
ATOM 1091 C CA . LEU A 1 140 ? -14.711 0.21 7.695 1 98.69 140 LEU A CA 1
ATOM 1092 C C . LEU A 1 140 ? -13.25 -0.046 7.34 1 98.69 140 LEU A C 1
ATOM 1094 O O . LEU A 1 140 ? -12.742 -1.153 7.539 1 98.69 140 LEU A O 1
ATOM 1098 N N . THR A 1 141 ? -12.539 0.983 6.766 1 98.56 141 THR A N 1
ATOM 1099 C CA . THR A 1 141 ? -11.117 0.83 6.473 1 98.56 141 THR A CA 1
ATOM 1100 C C . THR A 1 141 ? -10.32 0.663 7.758 1 98.56 141 THR A C 1
ATOM 1102 O O . THR A 1 141 ? -9.43 -0.189 7.836 1 98.56 141 THR A O 1
ATOM 1105 N N . ARG A 1 142 ? -10.633 1.425 8.766 1 98.31 142 ARG A N 1
ATOM 1106 C CA . ARG A 1 142 ? -9.977 1.271 10.062 1 98.31 142 ARG A CA 1
ATOM 1107 C C . ARG A 1 142 ? -10.273 -0.097 10.664 1 98.31 142 ARG A C 1
ATOM 1109 O O . ARG A 1 142 ? -9.375 -0.757 11.188 1 98.31 142 ARG A O 1
ATOM 1116 N N . LYS A 1 143 ? -11.508 -0.482 10.602 1 98.25 143 LYS A N 1
ATOM 1117 C CA . LYS A 1 143 ? -11.875 -1.799 11.117 1 98.25 143 LYS A CA 1
ATOM 1118 C C . LYS A 1 143 ? -11.094 -2.902 10.406 1 98.25 143 LYS A C 1
ATOM 1120 O O . LYS A 1 143 ? -10.625 -3.846 11.047 1 98.25 143 LYS A O 1
ATOM 1125 N N . TYR A 1 144 ? -10.945 -2.822 9.109 1 98.12 144 TYR A N 1
ATOM 1126 C CA . TYR A 1 144 ? -10.203 -3.811 8.336 1 98.12 144 TYR A CA 1
ATOM 1127 C C . TYR A 1 144 ? -8.727 -3.822 8.742 1 98.12 144 TYR A C 1
ATOM 1129 O O . TYR A 1 144 ? -8.148 -4.891 8.961 1 98.12 144 TYR A O 1
ATOM 1137 N N . ALA A 1 145 ? -8.141 -2.602 8.805 1 97.06 145 ALA A N 1
ATOM 1138 C CA . ALA A 1 145 ? -6.746 -2.494 9.242 1 97.06 145 ALA A CA 1
ATOM 1139 C C . ALA A 1 145 ? -6.539 -3.184 10.586 1 97.06 145 ALA A C 1
ATOM 1141 O O . ALA A 1 145 ? -5.566 -3.914 10.773 1 97.06 145 ALA A O 1
ATOM 1142 N N . ASN A 1 146 ? -7.453 -2.98 11.5 1 96.62 146 ASN A N 1
ATOM 1143 C CA . ASN A 1 146 ? -7.371 -3.596 12.82 1 96.62 146 ASN A CA 1
ATOM 1144 C C . ASN A 1 146 ? -7.473 -5.117 12.734 1 96.62 146 ASN A C 1
ATOM 1146 O O . ASN A 1 146 ? -6.785 -5.832 13.469 1 96.62 146 ASN A O 1
ATOM 1150 N N . SER A 1 147 ? -8.312 -5.582 11.859 1 95.69 147 SER A N 1
ATOM 1151 C CA . SER A 1 147 ? -8.516 -7.02 11.703 1 95.69 147 SER A CA 1
ATOM 1152 C C . SER A 1 147 ? -7.285 -7.691 11.109 1 95.69 147 SER A C 1
ATOM 1154 O O . SER A 1 147 ? -7.02 -8.867 11.375 1 95.69 147 SER A O 1
ATOM 1156 N N . LEU A 1 148 ? -6.5 -7.012 10.219 1 92.69 148 LEU A N 1
ATOM 1157 C CA . LEU A 1 148 ? -5.289 -7.535 9.602 1 92.69 148 LEU A CA 1
ATOM 1158 C C . LEU A 1 148 ? -4.188 -7.734 10.641 1 92.69 148 LEU A C 1
ATOM 1160 O O . LEU A 1 148 ? -3.408 -8.688 10.547 1 92.69 148 LEU A O 1
ATOM 1164 N N . GLN A 1 149 ? -4.004 -6.848 11.602 1 83.62 149 GLN A N 1
ATOM 1165 C CA . GLN A 1 149 ? -2.943 -6.852 12.602 1 83.62 149 GLN A CA 1
ATOM 1166 C C . GLN A 1 149 ? -3.162 -7.961 13.625 1 83.62 149 GLN A C 1
ATOM 1168 O O . GLN A 1 149 ? -2.215 -8.406 14.281 1 83.62 149 GLN A O 1
ATOM 1173 N N . ARG A 1 150 ? -4.363 -8.414 13.859 1 69.44 150 ARG A N 1
ATOM 1174 C CA . ARG A 1 150 ? -4.688 -9.453 14.828 1 69.44 150 ARG A CA 1
ATOM 1175 C C . ARG A 1 150 ? -4.426 -10.844 14.258 1 69.44 150 ARG A C 1
ATOM 1177 O O . ARG A 1 150 ? -4.348 -11.82 15 1 69.44 150 ARG A O 1
ATOM 1184 N N . LYS A 1 151 ? -4.188 -10.922 13.047 1 65.88 151 LYS A N 1
ATOM 1185 C CA . LYS A 1 151 ? -4.039 -12.266 12.484 1 65.88 151 LYS A CA 1
ATOM 1186 C C . LYS A 1 151 ? -2.656 -12.453 11.867 1 65.88 151 LYS A C 1
ATOM 1188 O O . LYS A 1 151 ? -2.045 -11.492 11.398 1 65.88 151 LYS A O 1
ATOM 1193 N N . MET B 1 1 ? -24.203 27.375 -6.16 1 30.58 1 MET B N 1
ATOM 1194 C CA . MET B 1 1 ? -24.266 26.141 -5.387 1 30.58 1 MET B CA 1
ATOM 1195 C C . MET B 1 1 ? -23.047 26 -4.484 1 30.58 1 MET B C 1
ATOM 1197 O O . MET B 1 1 ? -21.906 26.203 -4.922 1 30.58 1 MET B O 1
ATOM 1201 N N . GLN B 1 2 ? -22.922 26.375 -3.281 1 36.25 2 GLN B N 1
ATOM 1202 C CA . GLN B 1 2 ? -21.797 26.609 -2.371 1 36.25 2 GLN B CA 1
ATOM 1203 C C . GLN B 1 2 ? -20.828 25.422 -2.371 1 36.25 2 GLN B C 1
ATOM 1205 O O . GLN B 1 2 ? -21.234 24.281 -2.123 1 36.25 2 GLN B O 1
ATOM 1210 N N . ASP B 1 3 ? -19.906 25.141 -3.234 1 42.25 3 ASP B N 1
ATOM 1211 C CA . ASP B 1 3 ? -18.922 24.094 -3.436 1 42.25 3 ASP B CA 1
ATOM 1212 C C . ASP B 1 3 ? -18.375 23.594 -2.1 1 42.25 3 ASP B C 1
ATOM 1214 O O . ASP B 1 3 ? -17.438 24.172 -1.55 1 42.25 3 ASP B O 1
ATOM 1218 N N . ALA B 1 4 ? -19.234 23.359 -1.112 1 47.03 4 ALA B N 1
ATOM 1219 C CA . ALA B 1 4 ? -18.953 23.047 0.281 1 47.03 4 ALA B CA 1
ATOM 1220 C C . ALA B 1 4 ? -17.766 22.078 0.382 1 47.03 4 ALA B C 1
ATOM 1222 O O . ALA B 1 4 ? -17.891 20.906 0.017 1 47.03 4 ALA B O 1
ATOM 1223 N N . HIS B 1 5 ? -16.562 22.578 0.047 1 60.81 5 HIS B N 1
ATOM 1224 C CA . HIS B 1 5 ? -15.289 21.859 0.147 1 60.81 5 HIS B CA 1
ATOM 1225 C C . HIS B 1 5 ? -15.234 21.016 1.413 1 60.81 5 HIS 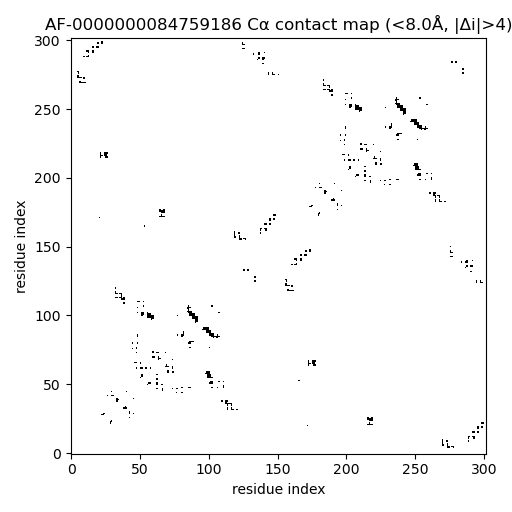B C 1
ATOM 1227 O O . HIS B 1 5 ? -15.375 21.547 2.521 1 60.81 5 HIS B O 1
ATOM 1233 N N . ASN B 1 6 ? -15.641 19.75 1.372 1 75.88 6 ASN B N 1
ATOM 1234 C CA . ASN B 1 6 ? -15.547 18.875 2.535 1 75.88 6 ASN B CA 1
ATOM 1235 C C . ASN B 1 6 ? -14.172 18.938 3.182 1 75.88 6 ASN B C 1
ATOM 1237 O O . ASN B 1 6 ? -13.172 19.203 2.504 1 75.88 6 ASN B O 1
ATOM 1241 N N . ASN B 1 7 ? -14.156 19.156 4.461 1 90.94 7 ASN B N 1
ATOM 1242 C CA . ASN B 1 7 ? -12.945 19.172 5.27 1 90.94 7 ASN B CA 1
ATOM 1243 C C . ASN B 1 7 ? -12.945 18.062 6.305 1 90.94 7 ASN B C 1
ATOM 1245 O O . ASN B 1 7 ? -12.891 18.312 7.508 1 90.94 7 ASN B O 1
ATOM 1249 N N . TYR B 1 8 ? -12.953 16.891 5.75 1 95.81 8 TYR B N 1
ATOM 1250 C CA . TYR B 1 8 ? -12.945 15.734 6.637 1 95.81 8 TYR B CA 1
ATOM 1251 C C . TYR B 1 8 ? -11.594 15.594 7.328 1 95.81 8 TYR B C 1
ATOM 1253 O O . TYR B 1 8 ? -10.555 15.875 6.734 1 95.81 8 TYR B O 1
ATOM 1261 N N . ASP B 1 9 ? -11.617 15.273 8.586 1 96.44 9 ASP B N 1
ATOM 1262 C CA . ASP B 1 9 ? -10.391 14.828 9.234 1 96.44 9 ASP B CA 1
ATOM 1263 C C . ASP B 1 9 ? -9.969 13.453 8.734 1 96.44 9 ASP B C 1
ATOM 1265 O O . ASP B 1 9 ? -10.547 12.438 9.133 1 96.44 9 ASP B O 1
ATOM 1269 N N . ILE B 1 10 ? -8.922 13.375 7.918 1 96.75 10 ILE B N 1
ATOM 1270 C CA . ILE B 1 10 ? -8.555 12.148 7.223 1 96.75 10 ILE B CA 1
ATOM 1271 C C . ILE B 1 10 ? -7.461 11.422 8 1 96.75 10 ILE B C 1
ATOM 1273 O O . ILE B 1 10 ? -6.949 10.391 7.555 1 96.75 10 ILE B O 1
ATOM 1277 N N . THR B 1 11 ? -7.07 11.891 9.172 1 95.5 11 THR B N 1
ATOM 1278 C CA . THR B 1 11 ? -5.902 11.398 9.891 1 95.5 11 THR B CA 1
ATOM 1279 C C . THR B 1 11 ? -6.031 9.898 10.172 1 95.5 11 THR B C 1
ATOM 1281 O O . THR B 1 11 ? -5.129 9.125 9.844 1 95.5 11 THR B O 1
ATOM 1284 N N . ASP B 1 12 ? -7.164 9.531 10.664 1 96 12 ASP B N 1
ATOM 1285 C CA . ASP B 1 12 ? -7.359 8.125 11.008 1 96 12 ASP B CA 1
ATOM 1286 C C . ASP B 1 12 ? -7.492 7.266 9.75 1 96 12 ASP B C 1
ATOM 1288 O O . ASP B 1 12 ? -7.035 6.121 9.727 1 96 12 ASP B O 1
ATOM 1292 N N . PHE B 1 13 ? -8.164 7.805 8.719 1 98 13 PHE B N 1
ATOM 1293 C CA . PHE B 1 13 ? -8.352 7.082 7.469 1 98 13 PHE B CA 1
ATOM 1294 C C . PHE B 1 13 ? -7.012 6.863 6.77 1 98 13 PHE B C 1
ATOM 1296 O O . PHE B 1 13 ? -6.676 5.734 6.398 1 98 13 PHE B O 1
ATOM 1303 N N . HIS B 1 14 ? -6.242 7.91 6.652 1 96.62 14 HIS B N 1
ATOM 1304 C CA . HIS B 1 14 ? -4.918 7.789 6.055 1 96.62 14 HIS B CA 1
ATOM 1305 C C . HIS B 1 14 ? -4.031 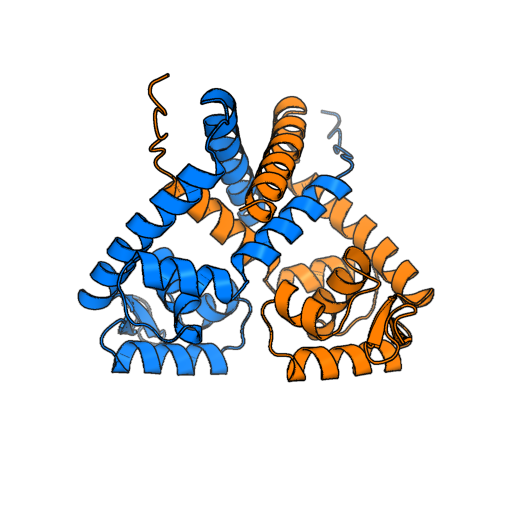6.844 6.859 1 96.62 14 HIS B C 1
ATOM 1307 O O . HIS B 1 14 ? -3.314 6.02 6.289 1 96.62 14 HIS B O 1
ATOM 1313 N N . GLY B 1 15 ? -4.102 6.945 8.211 1 95.88 15 GLY B N 1
ATOM 1314 C CA . GLY B 1 15 ? -3.375 6.016 9.062 1 95.88 15 GLY B CA 1
ATOM 1315 C C . GLY B 1 15 ? -3.754 4.566 8.82 1 95.88 15 GLY B C 1
ATOM 1316 O O . GLY B 1 15 ? -2.893 3.686 8.812 1 95.88 15 GLY B O 1
ATOM 1317 N N . ALA B 1 16 ? -5.039 4.301 8.609 1 97.38 16 ALA B N 1
ATOM 1318 C CA . ALA B 1 16 ? -5.516 2.949 8.312 1 97.38 16 ALA B CA 1
ATOM 1319 C C . ALA B 1 16 ? -4.957 2.451 6.984 1 97.38 16 ALA B C 1
ATOM 1321 O O . ALA B 1 16 ? -4.574 1.285 6.863 1 97.38 16 ALA B O 1
ATOM 1322 N N . LEU B 1 17 ? -4.91 3.338 5.98 1 96.5 17 LEU B N 1
ATOM 1323 C CA . LEU B 1 17 ? -4.32 2.975 4.695 1 96.5 17 LEU B CA 1
ATOM 1324 C C . LEU B 1 17 ? -2.854 2.592 4.855 1 96.5 17 LEU B C 1
ATOM 1326 O O . LEU B 1 17 ? -2.414 1.569 4.328 1 96.5 17 LEU B O 1
ATOM 1330 N N . LEU B 1 18 ? -2.123 3.322 5.641 1 94.19 18 LEU B N 1
ATOM 1331 C CA . LEU B 1 18 ? -0.712 3.029 5.871 1 94.19 18 LEU B CA 1
ATOM 1332 C C . LEU B 1 18 ? -0.545 1.698 6.598 1 94.19 18 LEU B C 1
ATOM 1334 O O . LEU B 1 18 ? 0.37 0.93 6.293 1 94.19 18 LEU B O 1
ATOM 1338 N N . ASP B 1 19 ? -1.42 1.438 7.547 1 94.94 19 ASP B N 1
ATOM 1339 C CA . ASP B 1 19 ? -1.372 0.165 8.258 1 94.94 19 ASP B CA 1
ATOM 1340 C C . ASP B 1 19 ? -1.615 -1.005 7.309 1 94.94 19 ASP B C 1
ATOM 1342 O O . ASP B 1 19 ? -0.922 -2.021 7.379 1 94.94 19 ASP B O 1
ATOM 1346 N N . ILE B 1 20 ? -2.568 -0.883 6.465 1 95.38 20 ILE B N 1
ATOM 1347 C CA . ILE B 1 20 ? -2.893 -1.93 5.5 1 95.38 20 ILE B CA 1
ATOM 1348 C C . ILE B 1 20 ? -1.711 -2.148 4.559 1 95.38 20 ILE B C 1
ATOM 1350 O O . ILE B 1 20 ? -1.282 -3.285 4.344 1 95.38 20 ILE B O 1
ATOM 1354 N N . ILE B 1 21 ? -1.171 -1.061 4.07 1 92.19 21 ILE B N 1
ATOM 1355 C CA . ILE B 1 21 ? -0.033 -1.129 3.158 1 92.19 21 ILE B CA 1
ATOM 1356 C C . ILE B 1 21 ? 1.149 -1.794 3.859 1 92.19 21 ILE B C 1
ATOM 1358 O O . ILE B 1 21 ? 1.837 -2.631 3.271 1 92.19 21 ILE B O 1
ATOM 1362 N N . SER B 1 22 ? 1.398 -1.432 5.098 1 91.12 22 SER B N 1
ATOM 1363 C CA . SER B 1 22 ? 2.488 -2.004 5.883 1 91.12 22 SER B CA 1
ATOM 1364 C C . SER B 1 22 ? 2.355 -3.52 5.992 1 91.12 22 SER B C 1
ATOM 1366 O O . SER B 1 22 ? 3.33 -4.25 5.793 1 91.12 22 SER B O 1
ATOM 1368 N N . VAL B 1 23 ? 1.181 -4.035 6.25 1 90.75 23 VAL B N 1
ATOM 1369 C CA . VAL B 1 23 ? 0.951 -5.473 6.383 1 90.75 23 VAL B CA 1
ATOM 1370 C C . VAL B 1 23 ? 1.099 -6.148 5.023 1 90.75 23 VAL B C 1
ATOM 1372 O O . VAL B 1 23 ? 1.727 -7.203 4.91 1 90.75 23 VAL B O 1
ATOM 1375 N N . MET B 1 24 ? 0.542 -5.5 4.004 1 88.31 24 MET B N 1
ATOM 1376 C CA . MET B 1 24 ? 0.557 -6.078 2.662 1 88.31 24 MET B CA 1
ATOM 1377 C C . MET B 1 24 ? 1.978 -6.137 2.111 1 88.31 24 MET B C 1
ATOM 1379 O O . MET B 1 24 ? 2.299 -7.004 1.299 1 88.31 24 MET B O 1
ATOM 1383 N N . ASN B 1 25 ? 2.838 -5.277 2.572 1 82.81 25 ASN B N 1
ATOM 1384 C CA . ASN B 1 25 ? 4.207 -5.207 2.07 1 82.81 25 ASN B CA 1
ATOM 1385 C C . ASN B 1 25 ? 5.156 -6.047 2.92 1 82.81 25 ASN B C 1
ATOM 1387 O O . ASN B 1 25 ? 6.363 -6.082 2.66 1 82.81 25 ASN B O 1
ATOM 1391 N N . GLN B 1 26 ? 4.668 -6.719 3.895 1 85.06 26 GLN B N 1
ATOM 1392 C CA . GLN B 1 26 ? 5.523 -7.547 4.738 1 85.06 26 GLN B CA 1
ATOM 1393 C C . GLN B 1 26 ? 5.918 -8.836 4.027 1 85.06 26 GLN B C 1
ATOM 1395 O O . GLN B 1 26 ? 5.059 -9.609 3.598 1 85.06 26 GLN B O 1
ATOM 1400 N N . PRO B 1 27 ? 7.191 -9.133 4.031 1 83.25 27 PRO B N 1
ATOM 1401 C CA . PRO B 1 27 ? 7.664 -10.352 3.371 1 83.25 27 PRO B CA 1
ATOM 1402 C C . PRO B 1 27 ? 7.078 -11.617 3.99 1 83.25 27 PRO B C 1
ATOM 1404 O O . PRO B 1 27 ? 6.852 -12.609 3.285 1 83.25 27 PRO B O 1
ATOM 1407 N N . LEU B 1 28 ? 6.852 -11.594 5.211 1 84.56 28 LEU B N 1
ATOM 1408 C CA . LEU B 1 28 ? 6.316 -12.766 5.887 1 84.56 28 LEU B CA 1
ATOM 1409 C C . LEU B 1 28 ? 4.914 -13.094 5.375 1 84.56 28 LEU B C 1
ATOM 1411 O O . LEU B 1 28 ? 4.555 -14.273 5.254 1 84.56 28 LEU B O 1
ATOM 1415 N N . ARG B 1 29 ? 4.133 -12.109 5.105 1 86.69 29 ARG B N 1
ATOM 1416 C CA . ARG B 1 29 ? 2.797 -12.336 4.555 1 86.69 29 ARG B CA 1
ATOM 1417 C C . ARG B 1 29 ? 2.871 -12.984 3.182 1 86.69 29 ARG B C 1
ATOM 1419 O O . ARG B 1 29 ? 2.123 -13.922 2.893 1 86.69 29 ARG B O 1
ATOM 1426 N N . ASP B 1 30 ? 3.791 -12.5 2.365 1 90.25 30 ASP B N 1
ATOM 1427 C CA . ASP B 1 30 ? 3.99 -13.086 1.047 1 90.25 30 ASP B CA 1
ATOM 1428 C C . ASP B 1 30 ? 4.367 -14.562 1.157 1 90.25 30 ASP B C 1
ATOM 1430 O O . ASP B 1 30 ? 3.848 -15.398 0.418 1 90.25 30 ASP B O 1
ATOM 1434 N N . GLU B 1 31 ? 5.176 -14.805 2.109 1 91.31 31 GLU B N 1
ATOM 1435 C CA . GLU B 1 31 ? 5.609 -16.188 2.316 1 91.31 31 GLU B CA 1
ATOM 1436 C C . GLU B 1 31 ? 4.438 -17.078 2.732 1 91.31 31 GLU B C 1
ATOM 1438 O O . GLU B 1 31 ? 4.324 -18.219 2.271 1 91.31 31 GLU B O 1
ATOM 1443 N N . GLN B 1 32 ? 3.658 -16.578 3.588 1 92.75 32 GLN B N 1
ATOM 1444 C CA . GLN B 1 32 ? 2.49 -17.328 4.039 1 92.75 32 GLN B CA 1
ATOM 1445 C C . GLN B 1 32 ? 1.563 -17.641 2.871 1 92.75 32 GLN B C 1
ATOM 1447 O O . GLN B 1 32 ? 1.064 -18.766 2.762 1 92.75 32 GLN B O 1
ATOM 1452 N N . ILE B 1 33 ? 1.348 -16.75 2.008 1 95 33 ILE B N 1
ATOM 1453 C CA . ILE B 1 33 ? 0.474 -16.953 0.858 1 95 33 ILE B CA 1
ATOM 1454 C C . ILE B 1 33 ? 1.102 -17.953 -0.098 1 95 33 ILE B C 1
ATOM 1456 O O . ILE B 1 33 ? 0.421 -18.859 -0.59 1 95 33 ILE B O 1
ATOM 1460 N N . LEU B 1 34 ? 2.406 -17.797 -0.329 1 96.5 34 LEU B N 1
ATOM 1461 C CA . LEU B 1 34 ? 3.102 -18.719 -1.22 1 96.5 34 LEU B CA 1
ATOM 1462 C C . LEU B 1 34 ? 3.041 -20.141 -0.682 1 96.5 34 LEU B C 1
ATOM 1464 O O . LEU B 1 34 ? 2.773 -21.078 -1.434 1 96.5 34 LEU B O 1
ATOM 1468 N N . GLN B 1 35 ? 3.221 -20.266 0.599 1 96.25 35 GLN B N 1
ATOM 1469 C CA . GLN B 1 35 ? 3.156 -21.578 1.235 1 96.25 35 GLN B CA 1
ATOM 1470 C C . GLN B 1 35 ? 1.749 -22.156 1.15 1 96.25 35 GLN B C 1
ATOM 1472 O O . GLN B 1 35 ? 1.576 -23.328 0.797 1 96.25 35 GLN B O 1
ATOM 1477 N N . ALA B 1 36 ? 0.817 -21.359 1.459 1 96.12 36 ALA B N 1
ATOM 1478 C CA . ALA B 1 36 ? -0.571 -21.812 1.418 1 96.12 36 ALA B CA 1
ATOM 1479 C C . ALA B 1 36 ? -0.979 -22.203 0.001 1 96.12 36 ALA B C 1
ATOM 1481 O O . ALA B 1 36 ? -1.793 -23.109 -0.189 1 96.12 36 ALA B O 1
ATOM 1482 N N . ALA B 1 37 ? -0.457 -21.531 -0.969 1 97 37 ALA B N 1
ATOM 1483 C CA . ALA B 1 37 ? -0.762 -21.797 -2.371 1 97 37 ALA B CA 1
ATOM 1484 C C . ALA B 1 37 ? -0.004 -23.031 -2.869 1 97 37 ALA B C 1
ATOM 1486 O O . ALA B 1 37 ? -0.315 -23.562 -3.934 1 97 37 ALA B O 1
ATOM 1487 N N . GLY B 1 38 ? 1.066 -23.438 -2.174 1 96.94 38 GLY B N 1
ATOM 1488 C CA . GLY B 1 38 ? 1.87 -24.594 -2.568 1 96.94 38 GLY B CA 1
ATOM 1489 C C . GLY B 1 38 ? 2.752 -24.312 -3.771 1 96.94 38 GLY B C 1
ATOM 1490 O O . GLY B 1 38 ? 2.936 -25.188 -4.625 1 96.94 38 GLY B O 1
ATOM 1491 N N . VAL B 1 39 ? 3.221 -23.109 -3.881 1 96.75 39 VAL B N 1
ATOM 1492 C CA . VAL B 1 39 ? 4.047 -22.766 -5.031 1 96.75 39 VAL B CA 1
ATOM 1493 C C . VAL B 1 39 ? 5.438 -22.344 -4.562 1 96.75 39 VAL B C 1
ATOM 1495 O O . VAL B 1 39 ? 5.613 -21.922 -3.416 1 96.75 39 VAL B O 1
ATOM 1498 N N . GLN B 1 40 ? 6.348 -22.531 -5.438 1 95.12 40 GLN B N 1
ATOM 1499 C CA . GLN B 1 40 ? 7.723 -22.109 -5.195 1 95.12 40 GLN B CA 1
ATOM 1500 C C . GLN B 1 40 ? 8.078 -20.891 -6.035 1 95.12 40 GLN B C 1
ATOM 1502 O O . GLN B 1 40 ? 8.055 -20.938 -7.27 1 95.12 40 GLN B O 1
ATOM 1507 N N . LEU B 1 41 ? 8.391 -19.781 -5.414 1 96.5 41 LEU B N 1
ATOM 1508 C CA . LEU B 1 41 ? 8.75 -18.516 -6.035 1 96.5 41 LEU B CA 1
ATOM 1509 C C . LEU B 1 41 ? 9.625 -17.672 -5.105 1 96.5 41 LEU B C 1
ATOM 1511 O O . LEU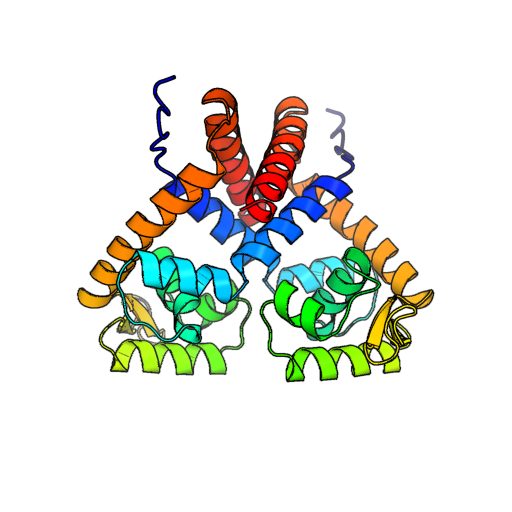 B 1 41 ? 9.359 -17.594 -3.902 1 96.5 41 LEU B O 1
ATOM 1515 N N . GLU B 1 42 ? 10.727 -17.203 -5.664 1 94.19 42 GLU B N 1
ATOM 1516 C CA . GLU B 1 42 ? 11.492 -16.25 -4.859 1 94.19 42 GLU B CA 1
ATOM 1517 C C . GLU B 1 42 ? 10.609 -15.109 -4.363 1 94.19 42 GLU B C 1
ATOM 1519 O O . GLU B 1 42 ? 9.875 -14.5 -5.145 1 94.19 42 GLU B O 1
ATOM 1524 N N . GLN B 1 43 ? 10.773 -14.852 -3.145 1 91.19 43 GLN B N 1
ATOM 1525 C CA . GLN B 1 43 ? 9.906 -13.875 -2.494 1 91.19 43 GLN B CA 1
ATOM 1526 C C . GLN B 1 43 ? 9.984 -12.516 -3.186 1 91.19 43 GLN B C 1
ATOM 1528 O O . GLN B 1 43 ? 8.969 -11.836 -3.334 1 91.19 43 GLN B O 1
ATOM 1533 N N . MET B 1 44 ? 11.188 -12.141 -3.617 1 89 44 MET B N 1
ATOM 1534 C CA . MET B 1 44 ? 11.391 -10.828 -4.23 1 89 44 MET B CA 1
ATOM 1535 C C . MET B 1 44 ? 10.641 -10.727 -5.555 1 89 44 MET B C 1
ATOM 1537 O O . MET B 1 44 ? 10.43 -9.625 -6.07 1 89 44 MET B O 1
ATOM 1541 N N . LEU B 1 45 ? 10.203 -11.883 -6.148 1 95.19 45 LEU B N 1
ATOM 1542 C CA . LEU B 1 45 ? 9.539 -11.891 -7.449 1 95.19 45 LEU B CA 1
ATOM 1543 C C . LEU B 1 45 ? 8.023 -11.859 -7.285 1 95.19 45 LEU B C 1
ATOM 1545 O O . LEU B 1 45 ? 7.297 -11.602 -8.25 1 95.19 45 LEU B O 1
ATOM 1549 N N . PHE B 1 46 ? 7.582 -12.047 -6.105 1 95.44 46 PHE B N 1
ATOM 1550 C CA . PHE B 1 46 ? 6.156 -12.219 -5.84 1 95.44 46 PHE B CA 1
ATOM 1551 C C . PHE B 1 46 ? 5.383 -10.961 -6.219 1 95.44 46 PHE B C 1
ATOM 1553 O O . PHE B 1 46 ? 4.43 -11.023 -7 1 95.44 46 PHE B O 1
ATOM 1560 N N . PRO B 1 47 ? 5.75 -9.734 -5.75 1 94.12 47 PRO B N 1
ATOM 1561 C CA . PRO B 1 47 ? 4.988 -8.539 -6.129 1 94.12 47 PRO B CA 1
ATOM 1562 C C . PRO B 1 47 ? 4.965 -8.312 -7.641 1 94.12 47 PRO B C 1
ATOM 1564 O O . PRO B 1 47 ? 3.957 -7.852 -8.18 1 94.12 47 PRO B O 1
ATOM 1567 N N . LEU B 1 48 ? 6.031 -8.664 -8.266 1 95.5 48 LEU B N 1
ATOM 1568 C CA . LEU B 1 48 ? 6.121 -8.461 -9.711 1 95.5 48 LEU B CA 1
ATOM 1569 C C . LEU B 1 48 ? 5.188 -9.414 -10.453 1 95.5 48 LEU B C 1
ATOM 1571 O O . LEU B 1 48 ? 4.477 -9 -11.367 1 95.5 48 LEU B O 1
ATOM 1575 N N . LEU B 1 49 ? 5.211 -10.672 -10.047 1 97.56 49 LEU B N 1
ATOM 1576 C CA . LEU B 1 49 ? 4.316 -11.648 -10.656 1 97.56 49 LEU B CA 1
ATOM 1577 C C . LEU B 1 49 ? 2.861 -11.211 -10.531 1 97.56 49 LEU B C 1
ATOM 1579 O O . LEU B 1 49 ? 2.107 -11.258 -11.508 1 97.56 49 LEU B O 1
ATOM 1583 N N . VAL B 1 50 ? 2.516 -10.75 -9.383 1 96.56 50 VAL B N 1
ATOM 1584 C CA . VAL B 1 50 ? 1.157 -10.289 -9.109 1 96.56 50 VAL B CA 1
ATOM 1585 C C . VAL B 1 50 ? 0.834 -9.078 -9.977 1 96.56 50 VAL B C 1
ATOM 1587 O O . VAL B 1 50 ? -0.246 -9.008 -10.57 1 96.56 50 VAL B O 1
ATOM 1590 N N . ALA B 1 51 ? 1.751 -8.172 -10.07 1 95.5 51 ALA B N 1
ATOM 1591 C CA . ALA B 1 51 ? 1.544 -6.969 -10.875 1 95.5 51 ALA B CA 1
ATOM 1592 C C . ALA B 1 51 ? 1.365 -7.316 -12.352 1 95.5 51 ALA B C 1
ATOM 1594 O O . ALA B 1 51 ? 0.498 -6.758 -13.023 1 95.5 51 ALA B O 1
ATOM 1595 N N . VAL B 1 52 ? 2.154 -8.227 -12.844 1 96.75 52 VAL B N 1
ATOM 1596 C CA . VAL B 1 52 ? 2.025 -8.641 -14.242 1 96.75 52 VAL B CA 1
ATOM 1597 C C . VAL B 1 52 ? 0.656 -9.281 -14.469 1 96.75 52 VAL B C 1
ATOM 1599 O O . VAL B 1 52 ? 0.002 -9.016 -15.477 1 96.75 52 VAL B O 1
ATOM 1602 N N . GLY B 1 53 ? 0.242 -10.133 -13.555 1 95.75 53 GLY B N 1
ATOM 1603 C CA . GLY B 1 53 ? -1.07 -10.75 -13.648 1 95.75 53 GLY B CA 1
ATOM 1604 C C . GLY B 1 53 ? -2.205 -9.742 -13.648 1 95.75 53 GLY B C 1
ATOM 1605 O O . GLY B 1 53 ? -3.236 -9.961 -14.281 1 95.75 53 GLY B O 1
ATOM 1606 N N . ARG B 1 54 ? -1.989 -8.664 -13.039 1 94.06 54 ARG B N 1
ATOM 1607 C CA . ARG B 1 54 ? -3.043 -7.672 -12.852 1 94.06 54 ARG B CA 1
ATOM 1608 C C . ARG B 1 54 ? -3.053 -6.664 -14 1 94.06 54 ARG B C 1
ATOM 1610 O O . ARG B 1 54 ? -4.117 -6.289 -14.492 1 94.06 54 ARG B O 1
ATOM 1617 N N . TYR B 1 55 ? -1.918 -6.246 -14.375 1 92.62 55 TYR B N 1
ATOM 1618 C CA . TYR B 1 55 ? -1.828 -5.094 -15.273 1 92.62 55 TYR B CA 1
ATOM 1619 C C . TYR B 1 55 ? -1.394 -5.52 -16.672 1 92.62 55 TYR B C 1
ATOM 1621 O O . TYR B 1 55 ? -1.372 -4.703 -17.594 1 92.62 55 TYR B O 1
ATOM 1629 N N . GLY B 1 56 ? -1.012 -6.762 -16.875 1 90.81 56 GLY B N 1
ATOM 1630 C CA . GLY B 1 56 ? -0.508 -7.207 -18.172 1 90.81 56 GLY B CA 1
ATOM 1631 C C . GLY B 1 56 ? -1.583 -7.277 -19.234 1 90.81 56 GLY B C 1
ATOM 1632 O O . GLY B 1 56 ? -2.764 -7.449 -18.922 1 90.81 56 GLY B O 1
ATOM 1633 N N . PRO B 1 57 ? -1.204 -7.129 -20.5 1 94.81 57 PRO B N 1
ATOM 1634 C CA . PRO B 1 57 ? 0.129 -6.75 -20.969 1 94.81 57 PRO B CA 1
ATOM 1635 C C . PRO B 1 57 ? 0.546 -5.355 -20.516 1 94.81 57 PRO B C 1
ATOM 1637 O O . PRO B 1 57 ? -0.259 -4.422 -20.562 1 94.81 57 PRO B O 1
ATOM 1640 N N . VAL B 1 58 ? 1.794 -5.27 -19.953 1 94.38 58 VAL B N 1
ATOM 1641 C CA . VAL B 1 58 ? 2.23 -4.008 -19.359 1 94.38 58 VAL B CA 1
ATOM 1642 C C . VAL B 1 58 ? 3.709 -3.777 -19.672 1 94.38 58 VAL B C 1
ATOM 1644 O O . VAL B 1 58 ? 4.508 -4.719 -19.656 1 94.38 58 VAL B O 1
ATOM 1647 N N . GLY B 1 59 ? 4.035 -2.523 -19.938 1 94.06 59 GLY B N 1
ATOM 1648 C CA . GLY B 1 59 ? 5.434 -2.182 -20.141 1 94.06 59 GLY B CA 1
ATOM 1649 C C . GLY B 1 59 ? 6.25 -2.209 -18.859 1 94.06 59 GLY B C 1
ATOM 1650 O O . GLY B 1 59 ? 5.715 -1.996 -17.766 1 94.06 59 GLY B O 1
ATOM 1651 N N . VAL B 1 60 ? 7.535 -2.4 -19.047 1 92.25 60 VAL B N 1
ATOM 1652 C CA . VAL B 1 60 ? 8.438 -2.506 -17.906 1 92.25 60 VAL B CA 1
ATOM 1653 C C . VAL B 1 60 ? 8.469 -1.179 -17.156 1 92.25 60 VAL B C 1
ATOM 1655 O O . VAL B 1 60 ? 8.5 -1.159 -15.922 1 92.25 60 VAL B O 1
ATOM 1658 N N . VAL B 1 61 ? 8.352 -0.124 -17.828 1 90.19 61 VAL B N 1
ATOM 1659 C CA . VAL B 1 61 ? 8.375 1.195 -17.203 1 90.19 61 VAL B CA 1
ATOM 1660 C C . VAL B 1 61 ? 7.113 1.393 -16.375 1 90.19 61 VAL B C 1
ATOM 1662 O O . VAL B 1 61 ? 7.188 1.848 -15.227 1 90.19 61 VAL B O 1
ATOM 1665 N N . GLU B 1 62 ? 6.035 1.03 -16.938 1 91.06 62 GLU B N 1
ATOM 1666 C CA . GLU B 1 62 ? 4.762 1.139 -16.234 1 91.06 62 GLU B CA 1
ATOM 1667 C C . GLU B 1 62 ? 4.723 0.229 -15.016 1 91.06 62 GLU B C 1
ATOM 1669 O O . GLU B 1 62 ? 4.203 0.613 -13.969 1 91.06 62 GLU B O 1
ATOM 1674 N N . LEU B 1 63 ? 5.242 -0.923 -15.141 1 92.56 63 LEU B N 1
ATOM 1675 C CA . LEU B 1 63 ? 5.34 -1.858 -14.031 1 92.56 63 LEU B CA 1
ATOM 1676 C C . LEU B 1 63 ? 6.164 -1.265 -12.891 1 92.56 63 LEU B C 1
ATOM 1678 O O . LEU B 1 63 ? 5.789 -1.376 -11.719 1 92.56 63 LEU B O 1
ATOM 1682 N N . ALA B 1 64 ? 7.281 -0.665 -13.25 1 91.88 64 ALA B N 1
ATOM 1683 C CA . ALA B 1 64 ? 8.141 -0.015 -1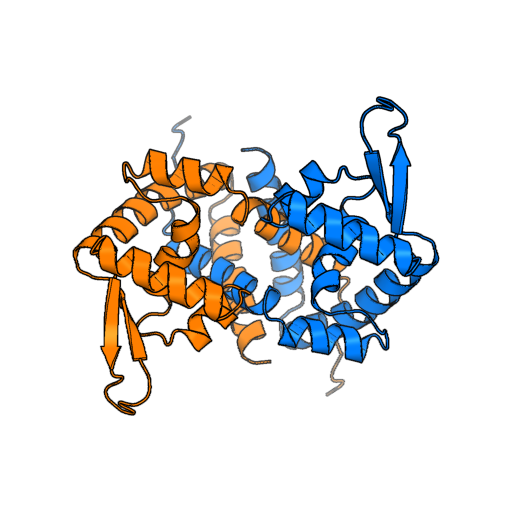2.266 1 91.88 64 ALA B CA 1
ATOM 1684 C C . ALA B 1 64 ? 7.387 1.082 -11.523 1 91.88 64 ALA B C 1
ATOM 1686 O O . ALA B 1 64 ? 7.48 1.186 -10.297 1 91.88 64 ALA B O 1
ATOM 1687 N N . ASP B 1 65 ? 6.527 1.818 -12.203 1 88.12 65 ASP B N 1
ATOM 1688 C CA . ASP B 1 65 ? 5.723 2.885 -11.617 1 88.12 65 ASP B CA 1
ATOM 1689 C C . ASP B 1 65 ? 4.699 2.32 -10.633 1 88.12 65 ASP B C 1
ATOM 1691 O O . ASP B 1 65 ? 4.562 2.818 -9.516 1 88.12 65 ASP B O 1
ATOM 1695 N N . HIS B 1 66 ? 4.023 1.222 -10.992 1 88.44 66 HIS B N 1
ATOM 1696 C CA . HIS B 1 66 ? 3.01 0.601 -10.148 1 88.44 66 HIS B CA 1
ATOM 1697 C C . HIS B 1 66 ? 3.621 0.056 -8.859 1 88.44 66 HIS B C 1
ATOM 1699 O O . HIS B 1 66 ? 2.984 0.083 -7.805 1 88.44 66 HIS B O 1
ATOM 1705 N N . LEU B 1 67 ? 4.848 -0.382 -8.922 1 89.31 67 LEU B N 1
ATOM 1706 C CA . LEU B 1 67 ? 5.488 -1.05 -7.793 1 89.31 67 LEU B CA 1
ATOM 1707 C C . LEU B 1 67 ? 6.297 -0.058 -6.961 1 89.31 67 LEU B C 1
ATOM 1709 O O . LEU B 1 67 ? 6.723 -0.377 -5.848 1 89.31 67 LEU B O 1
ATOM 1713 N N . GLY B 1 68 ? 6.512 1.125 -7.477 1 83.62 68 GLY B N 1
ATOM 1714 C CA . GLY B 1 68 ? 7.359 2.098 -6.805 1 83.62 68 GLY B CA 1
ATOM 1715 C C . GLY B 1 68 ? 8.812 1.679 -6.742 1 83.62 68 GLY B C 1
ATOM 1716 O O . GLY B 1 68 ? 9.461 1.822 -5.703 1 83.62 68 GLY B O 1
ATOM 1717 N N . ARG B 1 69 ? 9.266 1.116 -7.777 1 85.62 69 ARG B N 1
ATOM 1718 C CA . ARG B 1 69 ? 10.641 0.645 -7.887 1 85.62 69 ARG B CA 1
ATOM 1719 C C . ARG B 1 69 ? 11.328 1.236 -9.109 1 85.62 69 ARG B C 1
ATOM 1721 O O . ARG B 1 69 ? 10.672 1.781 -10 1 85.62 69 ARG B O 1
ATOM 1728 N N . ASP B 1 70 ? 12.617 1.128 -9.062 1 88.25 70 ASP B N 1
ATOM 1729 C CA . ASP B 1 70 ? 13.359 1.639 -10.219 1 88.25 70 ASP B CA 1
ATOM 1730 C C . ASP B 1 70 ? 13.297 0.658 -11.383 1 88.25 70 ASP B C 1
ATOM 1732 O O . ASP B 1 70 ? 13.172 -0.551 -11.18 1 88.25 70 ASP B O 1
ATOM 1736 N N . TYR B 1 71 ? 13.453 1.213 -12.555 1 91.31 71 TYR B N 1
ATOM 1737 C CA . TYR B 1 71 ? 13.391 0.469 -13.812 1 91.31 71 TYR B CA 1
ATOM 1738 C C . TYR B 1 71 ? 14.383 -0.684 -13.812 1 91.31 71 TYR B C 1
ATOM 1740 O O . TYR B 1 71 ? 14.055 -1.798 -14.227 1 91.31 71 TYR B O 1
ATOM 1748 N N . THR B 1 72 ? 15.578 -0.402 -13.344 1 93.44 72 THR B N 1
ATOM 1749 C CA . THR B 1 72 ? 16.641 -1.392 -13.414 1 93.44 72 THR B CA 1
ATOM 1750 C C . THR B 1 72 ? 16.297 -2.631 -12.594 1 93.44 72 THR B C 1
ATOM 1752 O O . THR B 1 72 ? 16.453 -3.758 -13.062 1 93.44 72 THR B O 1
ATOM 1755 N N . THR B 1 73 ? 15.766 -2.41 -11.438 1 92.19 73 THR B N 1
ATOM 1756 C CA . THR B 1 73 ? 15.352 -3.498 -10.562 1 92.19 73 THR B CA 1
ATOM 1757 C C . THR B 1 73 ? 14.234 -4.32 -11.195 1 92.19 73 THR B C 1
ATOM 1759 O O . THR B 1 73 ? 14.32 -5.547 -11.258 1 92.19 73 THR B O 1
ATOM 1762 N N . VAL B 1 74 ? 13.258 -3.656 -11.75 1 94.31 74 VAL B N 1
ATOM 1763 C CA . VAL B 1 74 ? 12.094 -4.332 -12.32 1 94.31 74 VAL B CA 1
ATOM 1764 C C . VAL B 1 74 ? 12.508 -5.105 -13.57 1 94.31 74 VAL B C 1
ATOM 1766 O O . VAL B 1 74 ? 12.07 -6.238 -13.781 1 94.31 74 VAL B O 1
ATOM 1769 N N . SER B 1 75 ? 13.367 -4.469 -14.359 1 95.19 75 SER B N 1
ATOM 1770 C CA . SER B 1 75 ? 13.844 -5.129 -15.57 1 95.19 75 SER B CA 1
ATOM 1771 C C . SER B 1 75 ? 14.562 -6.43 -15.242 1 95.19 75 SER B C 1
ATOM 1773 O O . SER B 1 75 ? 14.336 -7.457 -15.891 1 95.19 75 SER B O 1
ATOM 1775 N N . ARG B 1 76 ? 15.375 -6.383 -14.266 1 96.31 76 ARG B N 1
ATOM 1776 C CA . ARG B 1 76 ? 16.094 -7.574 -13.828 1 96.31 76 ARG B CA 1
ATOM 1777 C C . ARG B 1 76 ? 15.141 -8.648 -13.328 1 96.31 76 ARG B C 1
ATOM 1779 O O . ARG B 1 76 ? 15.32 -9.828 -13.617 1 96.31 76 ARG B O 1
ATOM 1786 N N . GLN B 1 77 ? 14.164 -8.297 -12.594 1 96.56 77 GLN B N 1
ATOM 1787 C CA . GLN B 1 77 ? 13.188 -9.234 -12.047 1 96.56 77 GLN B CA 1
ATOM 1788 C C . GLN B 1 77 ? 12.328 -9.852 -13.148 1 96.56 77 GLN B C 1
ATOM 1790 O O . GLN B 1 77 ? 11.969 -11.023 -13.078 1 96.56 77 GLN B O 1
ATOM 1795 N N . VAL B 1 78 ? 12.016 -9.039 -14.148 1 96.94 78 VAL B N 1
ATOM 1796 C CA . VAL B 1 78 ? 11.258 -9.562 -15.281 1 96.94 78 VAL B CA 1
ATOM 1797 C C . VAL B 1 78 ? 12.055 -10.664 -15.977 1 96.94 78 VAL B C 1
ATOM 1799 O O . VAL B 1 78 ? 11.516 -11.711 -16.312 1 96.94 78 VAL B O 1
ATOM 1802 N N . LYS B 1 79 ? 13.305 -10.406 -16.172 1 97.25 79 LYS B N 1
ATOM 1803 C CA . LYS B 1 79 ? 14.172 -11.406 -16.781 1 97.25 79 LYS B CA 1
ATOM 1804 C C . LYS B 1 79 ? 14.18 -12.695 -15.961 1 97.25 79 LYS B C 1
ATOM 1806 O O . LYS B 1 79 ? 14.188 -13.797 -16.516 1 97.25 79 LYS B O 1
ATOM 1811 N N . LYS B 1 80 ? 14.195 -12.562 -14.695 1 97.62 80 LYS B N 1
ATOM 1812 C CA . LYS B 1 80 ? 14.18 -13.727 -13.82 1 97.62 80 LYS B CA 1
ATOM 1813 C C . LYS B 1 80 ? 12.867 -14.492 -13.961 1 97.62 80 LYS B C 1
ATOM 1815 O O . LYS B 1 80 ? 12.867 -15.727 -13.992 1 97.62 80 LYS B O 1
ATOM 1820 N N . LEU B 1 81 ? 11.742 -13.789 -14.047 1 97.94 81 LEU B N 1
ATOM 1821 C CA . LEU B 1 81 ? 10.445 -14.43 -14.25 1 97.94 81 LEU B CA 1
ATOM 1822 C C . LEU B 1 81 ? 10.414 -15.18 -15.578 1 97.94 81 LEU B C 1
ATOM 1824 O O . LEU B 1 81 ? 9.898 -16.297 -15.656 1 97.94 81 LEU B O 1
ATOM 1828 N N . GLU B 1 82 ? 10.977 -14.562 -16.547 1 97.56 82 GLU B N 1
ATOM 1829 C CA . GLU B 1 82 ? 11.047 -15.203 -17.859 1 97.56 82 GLU B CA 1
ATOM 1830 C C . GLU B 1 82 ? 11.891 -16.469 -17.797 1 97.56 82 GLU B C 1
ATOM 1832 O O . GLU B 1 82 ? 11.508 -17.5 -18.359 1 97.56 82 GLU B O 1
ATOM 1837 N N . ALA B 1 83 ? 13.008 -16.328 -17.188 1 97.69 83 ALA B N 1
ATOM 1838 C CA . ALA B 1 83 ? 13.922 -17.469 -17.062 1 97.69 83 ALA B CA 1
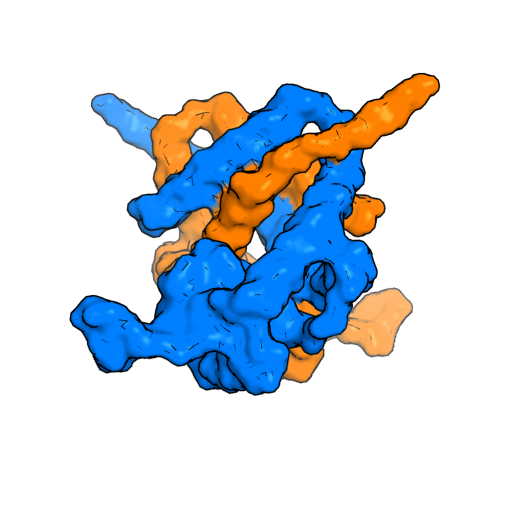ATOM 1839 C C . ALA B 1 83 ? 13.25 -18.641 -16.359 1 97.69 83 ALA B C 1
ATOM 1841 O O . ALA B 1 83 ? 13.547 -19.797 -16.656 1 97.69 83 ALA B O 1
ATOM 1842 N N . GLN B 1 84 ? 12.312 -18.359 -15.492 1 97.5 84 GLN B N 1
ATOM 1843 C CA . GLN B 1 84 ? 11.594 -19.406 -14.758 1 97.5 84 GLN B CA 1
ATOM 1844 C C . GLN B 1 84 ? 10.359 -19.859 -15.516 1 97.5 84 GLN B C 1
ATOM 1846 O O . GLN B 1 84 ? 9.602 -20.719 -15.023 1 97.5 84 GLN B O 1
ATOM 1851 N N . GLY B 1 85 ? 10.102 -19.25 -16.641 1 97.88 85 GLY B N 1
ATOM 1852 C CA . GLY B 1 85 ? 8.969 -19.609 -17.469 1 97.88 85 GLY B CA 1
ATOM 1853 C C . GLY B 1 85 ? 7.648 -19.062 -16.969 1 97.88 85 GLY B C 1
ATOM 1854 O O . GLY B 1 85 ? 6.586 -19.578 -17.297 1 97.88 85 GLY B O 1
ATOM 1855 N N . LEU B 1 86 ? 7.656 -18.016 -16.172 1 98.44 86 LEU B N 1
ATOM 1856 C CA . LEU B 1 86 ? 6.449 -17.5 -15.531 1 98.44 86 LEU B CA 1
ATOM 1857 C C . LEU B 1 86 ? 5.91 -16.297 -16.297 1 98.44 86 LEU B C 1
ATOM 1859 O O . LEU B 1 86 ? 4.746 -15.914 -16.125 1 98.44 86 LEU B O 1
ATOM 1863 N N . ALA B 1 87 ? 6.707 -15.664 -17.094 1 98.12 87 ALA B N 1
ATOM 1864 C CA . ALA B 1 87 ? 6.305 -14.484 -17.859 1 98.12 87 ALA B CA 1
ATOM 1865 C C . ALA B 1 87 ? 6.875 -14.523 -19.266 1 98.12 87 ALA B C 1
ATOM 1867 O O . ALA B 1 87 ? 7.801 -15.289 -19.547 1 98.12 87 ALA B O 1
ATOM 1868 N N . CYS B 1 88 ? 6.266 -13.75 -20.109 1 96.62 88 CYS B N 1
ATOM 1869 C CA . CYS B 1 88 ? 6.707 -13.57 -21.484 1 96.62 88 CYS B CA 1
ATOM 1870 C C . CYS B 1 88 ? 6.836 -12.094 -21.812 1 96.62 88 CYS B C 1
ATOM 1872 O O . CYS B 1 88 ? 5.988 -11.281 -21.438 1 96.62 88 CYS B O 1
ATOM 1874 N N . LYS B 1 89 ? 7.961 -11.852 -22.375 1 93.38 89 LYS B N 1
ATOM 1875 C CA . LYS B 1 89 ? 8.164 -10.5 -22.891 1 93.38 89 LYS B CA 1
ATOM 1876 C C . LYS B 1 89 ? 7.953 -10.461 -24.406 1 93.38 89 LYS B C 1
ATOM 1878 O O . LYS B 1 89 ? 8.406 -11.352 -25.125 1 93.38 89 LYS B O 1
ATOM 1883 N N . GLN B 1 90 ? 7.156 -9.477 -24.812 1 90.88 90 GLN B N 1
ATOM 1884 C CA . GLN B 1 90 ? 6.883 -9.352 -26.234 1 90.88 90 GLN B CA 1
ATOM 1885 C C . GLN B 1 90 ? 6.828 -7.887 -26.656 1 90.88 90 GLN B C 1
ATOM 1887 O O . GLN B 1 90 ? 6.629 -7 -25.828 1 90.88 90 GLN B O 1
ATOM 1892 N N . ALA B 1 91 ? 7.02 -7.688 -27.969 1 87.88 91 ALA B N 1
ATOM 1893 C CA . ALA B 1 91 ? 6.867 -6.34 -28.5 1 87.88 91 ALA B CA 1
ATOM 1894 C C . ALA B 1 91 ? 5.398 -5.93 -28.562 1 87.88 91 ALA B C 1
ATOM 1896 O O . ALA B 1 91 ? 4.535 -6.75 -28.891 1 87.88 91 ALA B O 1
ATOM 1897 N N . ASN B 1 92 ? 5.223 -4.688 -28.094 1 83.88 92 ASN B N 1
ATOM 1898 C CA . ASN B 1 92 ? 3.869 -4.152 -28.203 1 83.88 92 ASN B CA 1
ATOM 1899 C C . ASN B 1 92 ? 3.381 -4.176 -29.656 1 83.88 92 ASN B C 1
ATOM 1901 O O . ASN B 1 92 ? 4.129 -3.842 -30.578 1 83.88 92 ASN B O 1
ATOM 1905 N N . ALA B 1 93 ? 2.207 -4.527 -29.781 1 81.19 93 ALA B N 1
ATOM 1906 C CA . ALA B 1 93 ? 1.664 -4.672 -31.125 1 81.19 93 ALA B CA 1
ATOM 1907 C C . ALA B 1 93 ? 1.562 -3.318 -31.828 1 81.19 93 ALA B C 1
ATOM 1909 O O . ALA B 1 93 ? 1.755 -3.221 -33.031 1 81.19 93 ALA B O 1
ATOM 1910 N N . LYS B 1 94 ? 1.28 -2.322 -31.109 1 84.25 94 LYS B N 1
ATOM 1911 C CA . LYS B 1 94 ? 1.063 -0.997 -31.688 1 84.25 94 LYS B CA 1
ATOM 1912 C C . LYS B 1 94 ? 2.375 -0.224 -31.797 1 84.25 94 LYS B C 1
ATOM 1914 O O . LYS B 1 94 ? 2.549 0.591 -32.688 1 84.25 94 LYS B O 1
ATOM 1919 N N . ASP B 1 95 ? 3.203 -0.377 -30.953 1 81.69 95 ASP B N 1
ATOM 1920 C CA . ASP B 1 95 ? 4.516 0.262 -30.922 1 81.69 95 ASP B CA 1
ATOM 1921 C C . ASP B 1 95 ? 5.617 -0.752 -30.625 1 81.69 95 ASP B C 1
ATOM 1923 O O . ASP B 1 95 ? 5.898 -1.043 -29.469 1 81.69 95 ASP B O 1
ATOM 1927 N N . ARG B 1 96 ? 6.184 -1.283 -31.578 1 79.56 96 ARG B N 1
ATOM 1928 C CA . ARG B 1 96 ? 7.145 -2.377 -31.453 1 79.56 96 ARG B CA 1
ATOM 1929 C C . ARG B 1 96 ? 8.352 -1.95 -30.641 1 79.56 96 ARG B C 1
ATOM 1931 O O . ARG B 1 96 ? 9.125 -2.795 -30.172 1 79.56 96 ARG B O 1
ATOM 1938 N N . ARG B 1 97 ? 8.492 -0.67 -30.469 1 80.19 97 ARG B N 1
ATOM 1939 C CA . ARG B 1 97 ? 9.602 -0.173 -29.656 1 80.19 97 ARG B CA 1
ATOM 1940 C C . ARG B 1 97 ? 9.328 -0.377 -28.172 1 80.19 97 ARG B C 1
ATOM 1942 O O . ARG B 1 97 ? 10.242 -0.306 -27.359 1 80.19 97 ARG B O 1
ATOM 1949 N N . ILE B 1 98 ? 8.07 -0.703 -27.875 1 83.44 98 ILE B N 1
ATOM 1950 C CA . ILE B 1 98 ? 7.684 -0.905 -26.484 1 83.44 98 ILE B CA 1
ATOM 1951 C C . ILE B 1 98 ? 7.578 -2.4 -26.188 1 83.44 98 ILE B C 1
ATOM 1953 O O . ILE B 1 98 ? 6.895 -3.133 -26.906 1 83.44 98 ILE B O 1
ATOM 1957 N N . SER B 1 99 ? 8.383 -2.789 -25.266 1 90.25 99 SER B N 1
ATOM 1958 C CA . SER B 1 99 ? 8.258 -4.168 -24.812 1 90.25 99 SER B CA 1
ATOM 1959 C C . SER B 1 99 ? 7.203 -4.293 -23.719 1 90.25 99 SER B C 1
ATOM 1961 O O . SER B 1 99 ? 7.117 -3.436 -22.828 1 90.25 99 SER B O 1
ATOM 1963 N N . GLU B 1 100 ? 6.375 -5.305 -23.891 1 95.31 100 GLU B N 1
ATOM 1964 C CA . GLU B 1 100 ? 5.355 -5.559 -22.875 1 95.31 100 GLU B CA 1
ATOM 1965 C C . GLU B 1 100 ? 5.535 -6.938 -22.234 1 95.31 100 GLU B C 1
ATOM 1967 O O . GLU B 1 100 ? 6.098 -7.84 -22.859 1 95.31 100 GLU B O 1
ATOM 1972 N N . VAL B 1 101 ? 5.098 -7.039 -21.047 1 96.94 101 VAL B N 1
ATOM 1973 C CA . VAL B 1 101 ? 5.223 -8.281 -20.281 1 96.94 101 VAL B CA 1
ATOM 1974 C C . VAL B 1 101 ? 3.838 -8.867 -20.016 1 96.94 101 VAL B C 1
ATOM 1976 O O . VAL B 1 101 ? 2.906 -8.133 -19.672 1 96.94 101 VAL B O 1
ATOM 1979 N N . THR B 1 102 ? 3.672 -10.141 -20.172 1 97.19 102 THR B N 1
ATOM 1980 C CA . THR B 1 102 ? 2.477 -10.898 -19.812 1 97.19 102 THR B CA 1
ATOM 1981 C C . THR B 1 102 ? 2.848 -12.172 -19.062 1 97.19 102 THR B C 1
ATOM 1983 O O . THR B 1 102 ? 4.02 -12.555 -19.031 1 97.19 102 THR B O 1
ATOM 1986 N N . LEU B 1 103 ? 1.839 -12.742 -18.469 1 97.75 103 LEU B N 1
ATOM 1987 C CA . LEU B 1 103 ? 2.072 -14.039 -17.844 1 97.75 103 LEU B CA 1
ATOM 1988 C C . LEU B 1 103 ? 2.111 -15.148 -18.891 1 97.75 103 LEU B C 1
ATOM 1990 O O . LEU B 1 103 ? 1.347 -15.117 -19.859 1 97.75 103 LEU B O 1
ATOM 1994 N N . SER B 1 104 ? 2.994 -16.109 -18.656 1 98.06 104 SER B N 1
ATOM 1995 C CA . SER B 1 104 ? 2.881 -17.375 -19.359 1 98.06 104 SER B CA 1
ATOM 1996 C C . SER B 1 104 ? 1.733 -18.219 -18.828 1 98.06 104 SER B C 1
ATOM 1998 O O . SER B 1 104 ? 1.062 -17.828 -17.875 1 98.06 104 SER B O 1
ATOM 2000 N N . GLU B 1 105 ? 1.475 -19.391 -19.484 1 97.94 105 GLU B N 1
ATOM 2001 C CA . GLU B 1 105 ? 0.495 -20.328 -18.953 1 97.94 105 GLU B CA 1
ATOM 2002 C C . GLU B 1 105 ? 0.884 -20.797 -17.547 1 97.94 105 GLU B C 1
ATOM 2004 O O . GLU B 1 105 ? 0.033 -20.891 -16.656 1 97.94 105 GLU B O 1
ATOM 2009 N N . LYS B 1 106 ? 2.125 -21.062 -17.422 1 98.19 106 LYS B N 1
ATOM 2010 C CA . LYS B 1 106 ? 2.641 -21.469 -16.125 1 98.19 106 LYS B CA 1
ATOM 2011 C C . LYS B 1 106 ? 2.469 -20.344 -15.094 1 98.19 106 LYS B C 1
ATOM 2013 O O . LYS B 1 106 ? 2.078 -20.594 -13.953 1 98.19 106 LYS B O 1
ATOM 2018 N N . GLY B 1 107 ? 2.744 -19.109 -15.508 1 98.19 107 GLY B N 1
ATOM 2019 C CA . GLY B 1 107 ? 2.547 -17.953 -14.648 1 98.19 107 GLY B CA 1
ATOM 2020 C C . GLY B 1 107 ? 1.104 -17.766 -14.219 1 98.19 107 GLY B C 1
ATOM 2021 O O . GLY B 1 107 ? 0.83 -17.438 -13.062 1 98.19 107 GLY B O 1
ATOM 2022 N N . GLN B 1 108 ? 0.229 -18.016 -15.164 1 98.12 108 GLN B N 1
ATOM 2023 C CA . GLN B 1 108 ? -1.194 -17.875 -14.875 1 98.12 108 GLN B CA 1
ATOM 2024 C C . GLN B 1 108 ? -1.655 -18.938 -13.867 1 98.12 108 GLN B C 1
ATOM 2026 O O . GLN B 1 108 ? -2.426 -18.641 -12.953 1 98.12 108 GLN B O 1
ATOM 2031 N N . ARG B 1 109 ? -1.188 -20.141 -14.008 1 98.12 109 ARG B N 1
ATOM 2032 C CA . ARG B 1 109 ? -1.524 -21.188 -13.062 1 98.12 109 ARG B CA 1
ATOM 2033 C C . ARG B 1 109 ? -1.045 -20.844 -11.656 1 98.12 109 ARG B C 1
ATOM 2035 O O . ARG B 1 109 ? -1.737 -21.125 -10.68 1 98.12 109 ARG B O 1
ATOM 2042 N N . MET B 1 110 ? 0.072 -20.266 -11.602 1 98 110 MET B N 1
ATOM 2043 C CA . MET B 1 110 ? 0.61 -19.875 -10.305 1 98 110 MET B CA 1
ATOM 2044 C C . MET B 1 110 ? -0.239 -18.766 -9.672 1 98 110 MET B C 1
ATOM 2046 O O . MET B 1 110 ? -0.563 -18.828 -8.492 1 98 110 MET B O 1
ATOM 2050 N N . ILE B 1 111 ? -0.618 -17.781 -10.477 1 97.81 111 ILE B N 1
ATOM 2051 C CA . ILE B 1 111 ? -1.459 -16.703 -9.992 1 97.81 111 ILE B CA 1
ATOM 2052 C C . ILE B 1 111 ? -2.797 -17.25 -9.508 1 97.81 111 ILE B C 1
ATOM 2054 O O . ILE B 1 111 ? -3.334 -16.797 -8.5 1 97.81 111 ILE B O 1
ATOM 2058 N N . ASP B 1 112 ? -3.305 -18.219 -10.219 1 97.94 112 ASP B N 1
ATOM 2059 C CA . ASP B 1 112 ? -4.574 -18.828 -9.836 1 97.94 112 ASP B CA 1
ATOM 2060 C C . ASP B 1 112 ? -4.465 -19.516 -8.477 1 97.94 112 ASP B C 1
ATOM 2062 O O . ASP B 1 112 ? -5.367 -19.406 -7.645 1 97.94 112 ASP B O 1
ATOM 2066 N N . ALA B 1 113 ? -3.379 -20.234 -8.305 1 97.94 113 ALA B N 1
ATOM 2067 C CA . ALA B 1 113 ? -3.143 -20.891 -7.027 1 97.94 113 ALA B CA 1
ATOM 2068 C C . ALA B 1 113 ? -2.996 -19.875 -5.898 1 97.94 113 ALA B C 1
ATOM 2070 O O . ALA B 1 113 ? -3.535 -20.078 -4.805 1 97.94 113 ALA B O 1
ATOM 2071 N N . ILE B 1 114 ? -2.324 -18.828 -6.152 1 97.5 114 ILE B N 1
ATOM 2072 C CA . ILE B 1 114 ? -2.119 -17.75 -5.188 1 97.5 114 ILE B CA 1
ATOM 2073 C C . ILE B 1 114 ? -3.461 -17.125 -4.832 1 97.5 114 ILE B C 1
ATOM 2075 O O . ILE B 1 114 ? -3.721 -16.812 -3.664 1 97.5 114 ILE B O 1
ATOM 2079 N N . ALA B 1 115 ? -4.285 -16.938 -5.844 1 97.25 115 ALA B N 1
ATOM 2080 C CA . ALA B 1 115 ? -5.59 -16.312 -5.641 1 97.25 115 ALA B CA 1
ATOM 2081 C C . ALA B 1 115 ? -6.449 -17.141 -4.688 1 97.25 115 ALA B C 1
ATOM 2083 O O . ALA B 1 115 ? -7.184 -16.594 -3.865 1 97.25 115 ALA B O 1
ATOM 2084 N N . VAL B 1 116 ? -6.391 -18.422 -4.789 1 97.19 116 VAL B N 1
ATOM 2085 C CA . VAL B 1 116 ? -7.156 -19.312 -3.926 1 97.19 116 VAL B CA 1
ATOM 2086 C C . VAL B 1 116 ? -6.684 -19.172 -2.482 1 97.19 116 VAL B C 1
ATOM 2088 O O . VAL B 1 116 ? -7.5 -19.031 -1.566 1 97.19 116 VAL B O 1
ATOM 2091 N N . ALA B 1 117 ? -5.383 -19.188 -2.32 1 96.94 117 ALA B N 1
ATOM 2092 C CA . ALA B 1 117 ? -4.809 -19.031 -0.987 1 96.94 117 ALA B CA 1
ATOM 2093 C C . ALA B 1 117 ? -5.152 -17.672 -0.394 1 96.94 117 ALA B C 1
ATOM 2095 O O . ALA B 1 117 ? -5.523 -17.562 0.778 1 96.94 117 ALA B O 1
ATOM 2096 N N . ARG B 1 118 ? -5.027 -16.609 -1.147 1 96.31 118 ARG B N 1
ATOM 2097 C CA . ARG B 1 118 ? -5.34 -15.258 -0.716 1 96.31 118 ARG B CA 1
ATOM 2098 C C . ARG B 1 118 ? -6.801 -15.133 -0.295 1 96.31 118 ARG B C 1
ATOM 2100 O O . ARG B 1 118 ? -7.109 -14.492 0.709 1 96.31 118 ARG B O 1
ATOM 2107 N N . ARG B 1 119 ? -7.648 -15.703 -1.09 1 96.5 119 ARG B N 1
ATOM 2108 C CA . ARG B 1 119 ? -9.07 -15.672 -0.774 1 96.5 119 ARG B CA 1
ATOM 2109 C C . ARG B 1 119 ? -9.352 -16.312 0.579 1 96.5 119 ARG B C 1
ATOM 2111 O O . ARG B 1 119 ? -10.125 -15.789 1.378 1 96.5 119 ARG B O 1
ATOM 2118 N N . ARG B 1 120 ? -8.75 -17.391 0.812 1 94.88 120 ARG B N 1
ATOM 2119 C CA . ARG B 1 120 ? -8.922 -18.078 2.09 1 94.88 120 ARG B CA 1
ATOM 2120 C C . ARG B 1 120 ? -8.453 -17.203 3.246 1 94.88 120 ARG B C 1
ATOM 2122 O O . ARG B 1 120 ? -9.172 -17.031 4.23 1 94.88 120 ARG B O 1
ATOM 2129 N N . LEU B 1 121 ? -7.305 -16.641 3.129 1 93.19 121 LEU B N 1
ATOM 2130 C CA . LEU B 1 121 ? -6.707 -15.844 4.191 1 93.19 121 LEU B CA 1
ATOM 2131 C C . LEU B 1 121 ? -7.52 -14.578 4.441 1 93.19 121 LEU B C 1
ATOM 2133 O O . LEU B 1 121 ? -7.797 -14.234 5.59 1 93.19 121 LEU B O 1
ATOM 2137 N N . MET B 1 122 ? -7.957 -13.938 3.383 1 94.81 122 MET B N 1
ATOM 2138 C CA . MET B 1 122 ? -8.703 -12.688 3.533 1 94.81 122 MET B CA 1
ATOM 2139 C C . MET B 1 122 ? -10.086 -12.945 4.105 1 94.81 122 MET B C 1
ATOM 2141 O O . MET B 1 122 ? -10.609 -12.141 4.879 1 94.81 122 MET B O 1
ATOM 2145 N N . ASN B 1 123 ? -10.648 -14.07 3.697 1 96.25 123 ASN B N 1
ATOM 2146 C CA . ASN B 1 123 ? -11.945 -14.422 4.27 1 96.25 123 ASN B CA 1
ATOM 2147 C C . ASN B 1 123 ? -11.836 -14.727 5.762 1 96.25 123 ASN B C 1
ATOM 2149 O O . ASN B 1 123 ? -12.766 -14.445 6.523 1 96.25 123 ASN B O 1
ATOM 2153 N N . GLN B 1 124 ? -10.688 -15.234 6.168 1 94.25 124 GLN B N 1
ATOM 2154 C CA . GLN B 1 124 ? -10.461 -15.445 7.598 1 94.25 124 GLN B CA 1
ATOM 2155 C C . GLN B 1 124 ? -10.414 -14.117 8.344 1 94.25 124 GLN B C 1
ATOM 2157 O O . GLN B 1 124 ? -10.945 -14 9.453 1 94.25 124 GLN B O 1
ATOM 2162 N N . VAL B 1 125 ? -9.773 -13.102 7.797 1 94.69 125 VAL B N 1
ATOM 2163 C CA . VAL B 1 125 ? -9.688 -11.773 8.398 1 94.69 125 VAL B CA 1
ATOM 2164 C C . VAL B 1 125 ? -11.094 -11.188 8.562 1 94.69 125 VAL B C 1
ATOM 2166 O O . VAL B 1 125 ? -11.375 -10.508 9.555 1 94.69 125 VAL B O 1
ATOM 2169 N N . LEU B 1 126 ? -11.961 -11.469 7.648 1 96.31 126 LEU B N 1
ATOM 2170 C CA . LEU B 1 126 ? -13.297 -10.883 7.629 1 96.31 126 LEU B CA 1
ATOM 2171 C C . LEU B 1 126 ? -14.281 -11.734 8.422 1 96.31 126 LEU B C 1
ATOM 2173 O O . LEU B 1 126 ? -15.477 -11.438 8.461 1 96.31 126 LEU B O 1
ATOM 2177 N N . ALA B 1 127 ? -13.633 -12.75 9.023 1 92.12 127 ALA B N 1
ATOM 2178 C CA . ALA B 1 127 ? -14.484 -13.633 9.812 1 92.12 127 ALA B CA 1
ATOM 2179 C C . ALA B 1 127 ? -15.172 -12.859 10.938 1 92.12 127 ALA B C 1
ATOM 2181 O O . ALA B 1 127 ? -14.539 -12.07 11.641 1 92.12 127 ALA B O 1
ATOM 2182 N N . GLY B 1 128 ? -16.328 -12.836 11.086 1 92.69 128 GLY B N 1
ATOM 2183 C CA . GLY B 1 128 ? -17.078 -12.195 12.156 1 92.69 128 GLY B CA 1
ATOM 2184 C C . GLY B 1 128 ? -17.719 -10.891 11.734 1 92.69 128 GLY B C 1
ATOM 2185 O O . GLY B 1 128 ? -18.438 -10.266 12.516 1 92.69 128 GLY B O 1
ATOM 2186 N N . TRP B 1 129 ? -17.25 -10.43 10.602 1 96.38 129 TRP B N 1
ATOM 2187 C CA . TRP B 1 129 ? -17.906 -9.234 10.086 1 96.38 129 TRP B CA 1
ATOM 2188 C C . TRP B 1 129 ? -19.312 -9.547 9.602 1 96.38 129 TRP B C 1
ATOM 2190 O O . TRP B 1 129 ? -19.594 -10.664 9.156 1 96.38 129 TRP B O 1
ATOM 2200 N N . SER B 1 130 ? -20.203 -8.617 9.703 1 96.56 130 SER B N 1
ATOM 2201 C CA . SER B 1 130 ? -21.5 -8.781 9.062 1 96.56 130 SER B CA 1
ATOM 2202 C C . SER B 1 130 ? -21.375 -8.703 7.543 1 96.56 130 SER B C 1
ATOM 2204 O O . SER B 1 130 ? -20.5 -8 7.02 1 96.56 130 SER B O 1
ATOM 2206 N N . GLU B 1 131 ? -22.234 -9.406 6.828 1 96.44 131 GLU B N 1
ATOM 2207 C CA . GLU B 1 131 ? -22.219 -9.367 5.367 1 96.44 131 GLU B CA 1
ATOM 2208 C C . GLU B 1 131 ? -22.391 -7.945 4.848 1 96.44 131 GLU B C 1
ATOM 2210 O O . GLU B 1 131 ? -21.734 -7.559 3.873 1 96.44 131 GLU B O 1
ATOM 2215 N N . ASP B 1 132 ? -23.188 -7.168 5.539 1 97.19 132 ASP B N 1
ATOM 2216 C CA . ASP B 1 132 ? -23.438 -5.785 5.133 1 97.19 132 ASP B CA 1
ATOM 2217 C C . ASP B 1 132 ? -22.156 -4.957 5.23 1 97.19 132 ASP B C 1
ATOM 2219 O O . ASP B 1 132 ? -21.859 -4.152 4.348 1 97.19 132 ASP B O 1
ATOM 2223 N N . GLU B 1 133 ? -21.391 -5.121 6.273 1 97.88 133 GLU B N 1
ATOM 2224 C CA . GLU B 1 133 ? -20.125 -4.402 6.445 1 97.88 133 GLU B CA 1
ATOM 2225 C C . GLU B 1 133 ? -19.109 -4.801 5.379 1 97.88 133 GLU B C 1
ATOM 2227 O O . GLU B 1 133 ? -18.422 -3.945 4.824 1 97.88 133 GLU B O 1
ATOM 2232 N N . VAL B 1 134 ? -19.094 -6.121 5.094 1 98.06 134 VAL B N 1
ATOM 2233 C CA . VAL B 1 134 ? -18.141 -6.625 4.113 1 98.06 134 VAL B CA 1
ATOM 2234 C C . VAL B 1 134 ? -18.438 -6.039 2.738 1 98.06 134 VAL B C 1
ATOM 2236 O O . VAL B 1 134 ? -17.562 -5.496 2.074 1 98.06 134 VAL B O 1
ATOM 2239 N N . LEU B 1 135 ? -19.672 -6.113 2.354 1 97.94 135 LEU B N 1
ATOM 2240 C CA . LEU B 1 135 ? -20.062 -5.641 1.03 1 97.94 135 LEU B CA 1
ATOM 2241 C C . LEU B 1 135 ? -19.906 -4.129 0.919 1 97.94 135 LEU B C 1
ATOM 2243 O O . LEU B 1 135 ? -19.531 -3.617 -0.141 1 97.94 135 LEU B O 1
ATOM 2247 N N . ALA B 1 136 ? -20.141 -3.414 2.01 1 98.38 136 ALA B N 1
ATOM 2248 C CA . ALA B 1 136 ? -19.906 -1.972 2.021 1 98.38 136 ALA B CA 1
ATOM 2249 C C . ALA B 1 136 ? -18.422 -1.649 1.895 1 98.38 136 ALA B C 1
ATOM 2251 O O . ALA B 1 136 ? -18.031 -0.745 1.149 1 98.38 136 ALA B O 1
ATOM 2252 N N . LEU B 1 137 ? -17.594 -2.379 2.635 1 98.62 137 LEU B N 1
ATOM 2253 C CA . LEU B 1 137 ? -16.141 -2.197 2.533 1 98.62 137 LEU B CA 1
ATOM 2254 C C . LEU B 1 137 ? -15.672 -2.402 1.097 1 98.62 137 LEU B C 1
ATOM 2256 O O . LEU B 1 137 ? -14.93 -1.577 0.56 1 98.62 137 LEU B O 1
ATOM 2260 N N . PHE B 1 138 ? -16.156 -3.525 0.461 1 98.62 138 PHE B N 1
ATOM 2261 C CA . PHE B 1 138 ? -15.758 -3.832 -0.909 1 98.62 138 PHE B CA 1
ATOM 2262 C C . PHE B 1 138 ? -16.156 -2.705 -1.854 1 98.62 138 PHE B C 1
ATOM 2264 O O . PHE B 1 138 ? -15.328 -2.209 -2.621 1 98.62 138 PHE B O 1
ATOM 2271 N N . ARG B 1 139 ? -17.359 -2.291 -1.715 1 98.5 139 ARG B N 1
ATOM 2272 C CA . ARG B 1 139 ? -17.906 -1.276 -2.604 1 98.5 139 ARG B CA 1
ATOM 2273 C C . ARG B 1 139 ? -17.188 0.058 -2.43 1 98.5 139 ARG B C 1
ATOM 2275 O O . ARG B 1 139 ? -16.797 0.687 -3.412 1 98.5 139 ARG B O 1
ATOM 2282 N N . LEU B 1 140 ? -17.062 0.504 -1.212 1 98.69 140 LEU B N 1
ATOM 2283 C CA . LEU B 1 140 ? -16.516 1.826 -0.932 1 98.69 140 LEU B CA 1
ATOM 2284 C C . LEU B 1 140 ? -15.016 1.871 -1.233 1 98.69 140 LEU B C 1
ATOM 2286 O O . LEU B 1 140 ? -14.492 2.904 -1.659 1 98.69 140 LEU B O 1
ATOM 2290 N N . THR B 1 141 ? -14.281 0.739 -0.979 1 98.56 141 THR B N 1
ATOM 2291 C CA . THR B 1 141 ? -12.867 0.688 -1.317 1 98.56 141 THR B CA 1
ATOM 2292 C C . THR B 1 141 ? -12.664 0.784 -2.826 1 98.56 141 THR B C 1
ATOM 2294 O O . THR B 1 141 ? -11.789 1.512 -3.297 1 98.56 141 THR B O 1
ATOM 2297 N N . ARG B 1 142 ? -13.469 0.099 -3.582 1 98.25 142 ARG B N 1
ATOM 2298 C CA . ARG B 1 142 ? -13.406 0.2 -5.035 1 98.25 142 ARG B CA 1
ATOM 2299 C C . ARG B 1 142 ? -13.742 1.612 -5.504 1 98.25 142 ARG B C 1
ATOM 2301 O O . ARG B 1 142 ? -13.07 2.158 -6.379 1 98.25 142 ARG B O 1
ATOM 2308 N N . LYS B 1 143 ? -14.773 2.162 -4.941 1 98.25 143 LYS B N 1
ATOM 2309 C CA . LYS B 1 143 ? -15.141 3.531 -5.289 1 98.25 143 LYS B CA 1
ATOM 2310 C C . LYS B 1 143 ? -13.992 4.496 -5.008 1 98.25 143 LYS B C 1
ATOM 2312 O O . LYS B 1 143 ? -13.711 5.383 -5.816 1 98.25 143 LYS B O 1
ATOM 2317 N N . TYR B 1 144 ? -13.312 4.359 -3.893 1 98.12 144 TYR B N 1
ATOM 2318 C CA . TYR B 1 144 ? -12.188 5.215 -3.539 1 98.12 144 TYR B CA 1
ATOM 2319 C C . TYR B 1 144 ? -11.039 5.039 -4.523 1 98.12 144 TYR B C 1
ATOM 2321 O O . TYR B 1 144 ? -10.461 6.02 -4.996 1 98.12 144 TYR B O 1
ATOM 2329 N N . ALA B 1 145 ? -10.703 3.74 -4.789 1 97 145 ALA B N 1
ATOM 2330 C CA . ALA B 1 145 ? -9.648 3.459 -5.762 1 97 145 ALA B CA 1
ATOM 2331 C C . ALA B 1 145 ? -9.938 4.152 -7.094 1 97 145 ALA B C 1
ATOM 2333 O O . ALA B 1 145 ? -9.039 4.75 -7.695 1 97 145 ALA B O 1
ATOM 2334 N N . ASN B 1 146 ? -11.164 4.102 -7.531 1 96.62 146 ASN B N 1
ATOM 2335 C CA . ASN B 1 146 ? -11.562 4.738 -8.781 1 96.62 146 ASN B CA 1
ATOM 2336 C C . ASN B 1 146 ? -11.414 6.254 -8.711 1 96.62 146 ASN B C 1
ATOM 2338 O O . ASN B 1 146 ? -11.008 6.887 -9.688 1 96.62 146 ASN B O 1
ATOM 2342 N N . SER B 1 147 ? -11.742 6.812 -7.582 1 95.62 147 SER B N 1
ATOM 2343 C CA . SER B 1 147 ? -11.672 8.258 -7.402 1 95.62 147 SER B CA 1
ATOM 2344 C C . SER B 1 147 ? -10.227 8.742 -7.395 1 95.62 147 SER B C 1
ATOM 2346 O O . SER B 1 147 ? -9.938 9.875 -7.789 1 95.62 147 SER B O 1
ATOM 2348 N N . LEU B 1 148 ? -9.234 7.938 -6.895 1 92.56 148 LEU B N 1
ATOM 2349 C CA . LEU B 1 148 ? -7.816 8.273 -6.848 1 92.56 148 LEU B CA 1
ATOM 2350 C C . LEU B 1 148 ? -7.234 8.352 -8.258 1 92.56 148 LEU B C 1
ATOM 2352 O O . LEU B 1 148 ? -6.371 9.188 -8.531 1 92.56 148 LEU B O 1
ATOM 2356 N N . GLN B 1 149 ? -7.586 7.469 -9.172 1 83.31 149 GLN B N 1
ATOM 2357 C CA . GLN B 1 149 ? -7.047 7.363 -10.523 1 83.31 149 GLN B CA 1
ATOM 2358 C C . GLN B 1 149 ? -7.52 8.523 -11.398 1 83.31 149 GLN B C 1
ATOM 2360 O O . GLN B 1 149 ? -6.883 8.859 -12.398 1 83.31 149 GLN B O 1
ATOM 2365 N N . ARG B 1 150 ? -8.625 9.148 -11.109 1 69.44 150 ARG B N 1
ATOM 2366 C CA . ARG B 1 150 ? -9.18 10.25 -11.891 1 69.44 150 ARG B CA 1
ATOM 2367 C C . ARG B 1 150 ? -8.523 11.578 -11.516 1 69.44 150 ARG B C 1
ATOM 2369 O O . ARG B 1 150 ? -8.641 12.562 -12.25 1 69.44 150 ARG B O 1
ATOM 2376 N N . LYS B 1 151 ? -7.812 11.57 -10.508 1 65.88 151 LYS B N 1
ATOM 2377 C CA . LYS B 1 151 ? -7.273 12.859 -10.086 1 65.88 151 LYS B CA 1
ATOM 2378 C C . LYS B 1 151 ? -5.746 12.844 -10.086 1 65.88 151 LYS B C 1
ATOM 2380 O O . LYS B 1 151 ? -5.133 11.797 -9.867 1 65.88 151 LYS B O 1
#